Protein AF-A0A8B7PM79-F1 (afdb_monomer_lite)

Sequence (236 aa):
MMAEALAYTTSDVEEENADVGEEYPGPSAATGEVPGAFVNINGLDYELMGDGMMLRLWSYATKSSAGLQKGLCVSGSTMKQMARRIRETPDLGPRIVLMIGTNEFLRCSEKLPSLSFLQEEFGCVLTALREHPRAGYITRCILLTLPPLPRFGYKHPVRRVWKDFNLYILGLQGAAGPGSSTLDVMNTGALFFDVKRRNYRYDLFERHHDDERCDLIHWNRTGMKVVLEYLENRLQ

pLDDT: mean 84.7, std 20.97, range [30.23, 98.75]

InterPro domains:
  IPR033447 OSK domain [PF17182] (44-235)
  IPR036514 SGNH hydrolase superfamily [G3DSA:3.40.50.1110] (39-236)

Secondary structure (DSSP, 8-state):
-------------------------------S-----EEEETTEEEEEEESHHHHHHHHHHHT---SSEETTEETT--HHHHHHHHHH-S---SEEEEE--HHHHHS-SSSPPPHHHHHHHHHHHHHHHHHSTTGGG--EEEEEPPPP-GGG-TTSTHHHHHHHHHHHHHTTTTSB-STTPBEEEE-GGGGGEETTTTEE-GGGB-SB-TTS-B--SSB-HHHHHHHHHHHHHH--

Foldseek 3Di:
DDDDDDDDDDDDDDDPPPPPPPPPPDPDDDVDQQAFLWAQFPNDIEGEAEEPQSVVLSCLRVVHDDDQDGHRYGHLDALQNSLVSLQVHLDDDLHYEYDYDLNLQVVCPPDGDALVNSVVSNVSNQVSCQPHPCLQSRAAYEYEQFADQCVCPLPHPNRVSSVVNSVVQVVQAQPQGHRRHGYHYDHLNCLQADPVVRGGVQVQADQADPVRHGDSRHGDSNVSVSSSVSCNVVVD

Radius of gyration: 21.22 Å; chains: 1; bounding box: 80×50×49 Å

Organism: Hyalella azteca (NCBI:txid294128)

Structure (mmCIF, N/CA/C/O backbone):
data_AF-A0A8B7PM79-F1
#
_entry.id   AF-A0A8B7PM79-F1
#
loop_
_atom_site.group_PDB
_atom_site.id
_atom_site.type_symbol
_atom_site.label_atom_id
_atom_site.label_alt_id
_atom_site.label_comp_id
_atom_site.label_asym_id
_atom_site.label_entity_id
_atom_site.label_seq_id
_atom_site.pdbx_PDB_ins_code
_atom_site.Cartn_x
_atom_site.Cartn_y
_atom_site.Cartn_z
_atom_site.occupancy
_atom_site.B_iso_or_equiv
_atom_site.auth_seq_id
_atom_site.auth_comp_id
_atom_site.auth_asym_id
_atom_site.auth_atom_id
_atom_site.pdbx_PDB_model_num
ATOM 1 N N . MET A 1 1 ? 60.363 12.635 -28.315 1.00 36.69 1 MET A N 1
ATOM 2 C CA . MET A 1 1 ? 60.805 13.469 -27.176 1.00 36.69 1 MET A CA 1
ATOM 3 C C . MET A 1 1 ? 59.706 14.481 -26.933 1.00 36.69 1 MET A C 1
ATOM 5 O O . MET A 1 1 ? 59.250 15.026 -27.922 1.00 36.69 1 MET A O 1
ATOM 9 N N . MET A 1 2 ? 59.221 14.803 -25.747 1.00 33.06 2 MET A N 1
ATOM 10 C CA . MET A 1 2 ? 59.264 14.295 -24.368 1.00 33.06 2 MET A CA 1
ATOM 11 C C . MET A 1 2 ? 58.193 15.153 -23.651 1.00 33.06 2 MET A C 1
ATOM 13 O O . MET A 1 2 ? 57.806 16.204 -24.158 1.00 33.06 2 MET A O 1
ATOM 17 N N . ALA A 1 3 ? 57.665 14.633 -22.553 1.00 35.97 3 ALA A N 1
ATOM 18 C CA . ALA A 1 3 ? 56.491 15.095 -21.824 1.00 35.97 3 ALA A CA 1
ATOM 19 C C . ALA A 1 3 ? 56.704 16.366 -20.962 1.00 35.97 3 ALA A C 1
ATOM 21 O O . ALA A 1 3 ? 57.773 16.963 -20.993 1.00 35.97 3 ALA A O 1
ATOM 22 N N . GLU A 1 4 ? 55.675 16.636 -20.139 1.00 35.41 4 GLU A N 1
ATOM 23 C CA . GLU A 1 4 ? 55.584 17.486 -18.926 1.00 35.41 4 GLU A CA 1
ATOM 24 C C . GLU A 1 4 ? 54.980 18.891 -19.143 1.00 35.41 4 GLU A C 1
ATOM 26 O O . GLU A 1 4 ? 55.382 19.584 -20.066 1.00 35.41 4 GLU A O 1
ATOM 31 N N . ALA A 1 5 ? 53.962 19.424 -18.444 1.00 34.53 5 ALA A N 1
ATOM 32 C CA . ALA A 1 5 ? 53.210 19.211 -17.187 1.00 34.53 5 ALA A CA 1
ATOM 33 C C . ALA A 1 5 ? 53.326 20.453 -16.264 1.00 34.53 5 ALA A C 1
ATOM 35 O O . ALA A 1 5 ? 54.416 20.986 -16.098 1.00 34.53 5 ALA A O 1
ATOM 36 N N . LEU A 1 6 ? 52.196 20.802 -15.610 1.00 34.00 6 LEU A N 1
ATOM 37 C CA . LEU A 1 6 ? 52.001 21.718 -14.453 1.00 34.00 6 LEU A CA 1
ATOM 38 C C . LEU A 1 6 ? 51.991 23.239 -14.783 1.00 34.00 6 LEU A C 1
ATOM 40 O O . LEU A 1 6 ? 52.721 23.678 -15.654 1.00 34.00 6 LEU A O 1
ATOM 44 N N . ALA A 1 7 ? 51.189 24.129 -14.173 1.00 32.28 7 ALA A N 1
ATOM 45 C CA . ALA A 1 7 ? 50.452 24.116 -12.906 1.00 32.28 7 ALA A CA 1
ATOM 46 C C . ALA A 1 7 ? 49.291 25.155 -12.878 1.00 32.28 7 ALA A C 1
ATOM 48 O O . ALA A 1 7 ? 49.354 26.175 -13.554 1.00 32.28 7 ALA A O 1
ATOM 49 N N . TYR A 1 8 ? 48.279 24.870 -12.044 1.00 30.23 8 TYR A N 1
ATOM 50 C CA . TYR A 1 8 ? 47.505 25.747 -11.136 1.00 30.23 8 TYR A CA 1
ATOM 51 C C . TYR A 1 8 ? 47.409 27.273 -11.384 1.00 30.23 8 TYR A C 1
ATOM 53 O O . TYR A 1 8 ? 48.399 27.989 -11.282 1.00 30.23 8 TYR A O 1
ATOM 61 N N . THR A 1 9 ? 46.181 27.808 -11.431 1.00 31.83 9 THR A N 1
ATOM 62 C CA . THR A 1 9 ? 45.598 28.596 -10.316 1.00 31.83 9 THR A CA 1
ATOM 63 C C . THR A 1 9 ? 44.109 28.885 -10.531 1.00 31.83 9 THR A C 1
ATOM 65 O O . THR A 1 9 ? 43.628 29.046 -11.647 1.00 31.83 9 THR A O 1
ATOM 68 N N . THR A 1 10 ? 43.404 28.864 -9.408 1.00 36.56 10 THR A N 1
ATOM 69 C CA . THR A 1 10 ? 41.969 29.013 -9.169 1.00 36.56 10 THR A CA 1
ATOM 70 C C . THR A 1 10 ? 41.501 30.460 -9.321 1.00 36.56 10 THR A C 1
ATOM 72 O O . THR A 1 10 ? 42.193 31.381 -8.896 1.00 36.56 10 THR A O 1
ATOM 75 N N . SER A 1 11 ? 40.290 30.660 -9.841 1.00 34.34 11 SER A N 1
ATOM 76 C CA . SER A 1 11 ? 39.491 31.839 -9.503 1.00 34.34 11 SER A CA 1
ATOM 77 C C . SER A 1 11 ? 38.106 31.370 -9.092 1.00 34.34 11 SER A C 1
ATOM 79 O O . SER A 1 11 ? 37.331 30.878 -9.915 1.00 34.34 11 SER A O 1
ATOM 81 N N . ASP A 1 12 ? 37.877 31.487 -7.794 1.00 35.38 12 ASP A N 1
ATOM 82 C CA . ASP A 1 12 ? 36.632 31.243 -7.098 1.00 35.38 12 ASP A CA 1
ATOM 83 C C . ASP A 1 12 ? 35.523 32.138 -7.658 1.00 35.38 12 ASP A C 1
ATOM 85 O O . ASP A 1 12 ? 35.669 33.359 -7.739 1.00 35.38 12 ASP A O 1
ATOM 89 N N . VAL A 1 13 ? 34.400 31.521 -8.013 1.00 36.91 13 VAL A N 1
ATOM 90 C CA . VAL A 1 13 ? 33.101 32.186 -7.988 1.00 36.91 13 VAL A CA 1
ATOM 91 C C . VAL A 1 13 ? 32.193 31.265 -7.194 1.00 36.91 13 VAL A C 1
ATOM 93 O O . VAL A 1 13 ? 31.823 30.181 -7.642 1.00 36.91 13 VAL A O 1
ATOM 96 N N . GLU A 1 14 ? 31.934 31.690 -5.964 1.00 37.31 14 GLU A N 1
ATOM 97 C CA . GLU A 1 14 ? 30.886 31.179 -5.099 1.00 37.31 14 GLU A CA 1
ATOM 98 C C . GLU A 1 14 ? 29.545 31.326 -5.830 1.00 37.31 14 GLU A C 1
ATOM 100 O O . GLU A 1 14 ? 29.052 32.435 -6.021 1.00 37.31 14 GLU A O 1
ATOM 105 N N . GLU A 1 15 ? 28.954 30.211 -6.257 1.00 35.31 15 GLU A N 1
ATOM 106 C CA . GLU A 1 15 ? 27.520 30.155 -6.531 1.00 35.31 15 GLU A CA 1
ATOM 107 C C . GLU A 1 15 ? 26.847 29.483 -5.335 1.00 35.31 15 GLU A C 1
ATOM 109 O O . GLU A 1 15 ? 26.835 28.256 -5.188 1.00 35.31 15 GLU A O 1
ATOM 114 N N . GLU A 1 16 ? 26.312 30.333 -4.455 1.00 34.47 16 GLU A N 1
ATOM 115 C CA . GLU A 1 16 ? 25.254 29.996 -3.510 1.00 34.47 16 GLU A CA 1
ATOM 116 C C . GLU A 1 16 ? 24.095 29.347 -4.278 1.00 34.47 16 GLU A C 1
ATOM 118 O O . GLU A 1 16 ? 23.209 30.018 -4.807 1.00 34.47 16 GLU A O 1
ATOM 123 N N . ASN A 1 17 ? 24.076 28.018 -4.331 1.00 32.72 17 ASN A N 1
ATOM 124 C CA . ASN A 1 17 ? 22.859 27.305 -4.675 1.00 32.72 17 ASN A CA 1
ATOM 125 C C . ASN A 1 17 ? 21.969 27.298 -3.438 1.00 32.72 17 ASN A C 1
ATOM 127 O O . ASN A 1 17 ? 22.116 26.470 -2.538 1.00 32.72 17 ASN A O 1
ATOM 131 N N . ALA A 1 18 ? 21.076 28.285 -3.409 1.00 32.94 18 ALA A N 1
ATOM 132 C CA . ALA A 1 18 ? 19.940 28.334 -2.516 1.00 32.94 18 ALA A CA 1
ATOM 133 C C . ALA A 1 18 ? 19.197 26.992 -2.566 1.00 32.94 18 ALA A C 1
ATOM 135 O O . ALA A 1 18 ? 18.670 26.577 -3.599 1.00 32.94 18 ALA A O 1
ATOM 136 N N . ASP A 1 19 ? 19.189 26.330 -1.416 1.00 36.91 19 ASP A N 1
ATOM 137 C CA . ASP A 1 19 ? 18.361 25.187 -1.072 1.00 36.91 19 ASP A CA 1
ATOM 138 C C . ASP A 1 19 ? 16.886 25.598 -1.181 1.00 36.91 19 ASP A C 1
ATOM 140 O O . ASP A 1 19 ? 16.285 26.118 -0.240 1.00 36.91 19 ASP A O 1
ATOM 144 N N . VAL A 1 20 ? 16.301 25.429 -2.368 1.00 34.72 20 VAL A N 1
ATOM 145 C CA . VAL A 1 20 ? 14.851 25.516 -2.550 1.00 34.72 20 VAL A CA 1
ATOM 146 C C . VAL A 1 20 ? 14.282 24.137 -2.250 1.00 34.72 20 VAL A C 1
ATOM 148 O O . VAL A 1 20 ? 13.920 23.363 -3.137 1.00 34.72 20 VAL A O 1
ATOM 151 N N . GLY A 1 21 ? 14.217 23.823 -0.958 1.00 33.91 21 GLY A N 1
ATOM 152 C CA . GLY A 1 21 ? 13.296 22.822 -0.457 1.00 33.91 21 GLY A CA 1
ATOM 153 C C . GLY A 1 21 ? 11.882 23.261 -0.819 1.00 33.91 21 GLY A C 1
ATOM 154 O O . GLY A 1 21 ? 11.327 24.161 -0.194 1.00 33.91 21 GLY A O 1
ATOM 155 N N . GLU A 1 22 ? 11.294 22.643 -1.843 1.00 33.28 22 GLU A N 1
ATOM 156 C CA . GLU A 1 22 ? 9.859 22.750 -2.089 1.00 33.28 22 GLU A CA 1
ATOM 157 C C . GLU A 1 22 ? 9.118 22.098 -0.910 1.00 33.28 22 GLU A C 1
ATOM 159 O O . GLU A 1 22 ? 8.800 20.902 -0.901 1.00 33.28 22 GLU A O 1
ATOM 164 N N . GLU A 1 23 ? 8.856 22.897 0.127 1.00 34.38 23 GLU A N 1
ATOM 165 C CA . GLU A 1 23 ? 7.798 22.641 1.093 1.00 34.38 23 GLU A CA 1
ATOM 166 C C . GLU A 1 23 ? 6.482 22.580 0.323 1.00 34.38 23 GLU A C 1
ATOM 168 O O . GLU A 1 23 ? 5.866 23.592 -0.005 1.00 34.38 23 GLU A O 1
ATOM 173 N N . TYR A 1 24 ? 6.034 21.363 0.028 1.00 32.16 24 TYR A N 1
ATOM 174 C CA . TYR A 1 24 ? 4.650 21.141 -0.355 1.00 32.16 24 TYR A CA 1
ATOM 175 C C . TYR A 1 24 ? 3.766 21.660 0.784 1.00 32.16 24 TYR A C 1
ATOM 177 O O . TYR A 1 24 ? 3.836 21.096 1.885 1.00 32.16 24 TYR A O 1
ATOM 185 N N . PRO A 1 25 ? 2.921 22.682 0.558 1.00 35.53 25 PRO A N 1
ATOM 186 C CA . PRO A 1 25 ? 1.989 23.121 1.575 1.00 35.53 25 PRO A CA 1
ATOM 187 C C . PRO A 1 25 ? 1.037 21.956 1.840 1.00 35.53 25 PRO A C 1
ATOM 189 O O . PRO A 1 25 ? 0.258 21.540 0.979 1.00 35.53 25 PRO A O 1
ATOM 192 N N . GLY A 1 26 ? 1.152 21.373 3.034 1.00 39.38 26 GLY A N 1
ATOM 193 C CA . GLY A 1 26 ? 0.171 20.418 3.522 1.00 39.38 26 GLY A CA 1
ATOM 194 C C . GLY A 1 26 ? -1.212 21.078 3.511 1.00 39.38 26 GLY A C 1
ATOM 195 O O . GLY A 1 26 ? -1.305 22.285 3.748 1.00 39.38 26 GLY A O 1
ATOM 196 N N . PRO A 1 27 ? -2.291 20.332 3.219 1.00 38.97 27 PRO A N 1
ATOM 197 C CA . PRO A 1 27 ? -3.627 20.893 3.303 1.00 38.97 27 PRO A CA 1
ATOM 198 C C . PRO A 1 27 ? -3.848 21.479 4.702 1.00 38.97 27 PRO A C 1
ATOM 200 O O . PRO A 1 27 ? -3.610 20.823 5.717 1.00 38.97 27 PRO A O 1
ATOM 203 N N . SER A 1 28 ? -4.248 22.750 4.695 1.00 37.03 28 SER A N 1
ATOM 204 C CA . SER A 1 28 ? -4.581 23.585 5.845 1.00 37.03 28 SER A CA 1
ATOM 205 C C . SER A 1 28 ? -5.467 22.848 6.851 1.00 37.03 28 SER A C 1
ATOM 207 O O . SER A 1 28 ? -6.382 22.115 6.469 1.00 37.03 28 SER A O 1
ATOM 209 N N . ALA A 1 29 ? -5.188 23.075 8.136 1.00 38.44 29 ALA A N 1
ATOM 210 C CA . ALA A 1 29 ? -5.932 22.559 9.274 1.00 38.44 29 ALA A CA 1
ATOM 211 C C . ALA A 1 29 ? -7.387 23.058 9.256 1.00 38.44 29 ALA A C 1
ATOM 213 O O . ALA A 1 29 ? -7.733 24.068 9.865 1.00 38.44 29 ALA A O 1
ATOM 214 N N . ALA A 1 30 ? -8.257 22.322 8.569 1.00 36.34 30 ALA A N 1
ATOM 215 C CA . ALA A 1 30 ? -9.679 22.327 8.854 1.00 36.34 30 ALA A CA 1
ATOM 216 C C . ALA A 1 30 ? -9.920 21.313 9.978 1.00 36.34 30 ALA A C 1
ATOM 218 O O . ALA A 1 30 ? -9.692 20.118 9.812 1.00 36.34 30 ALA A O 1
ATOM 219 N N . THR A 1 31 ? -10.380 21.797 11.127 1.00 39.47 31 THR A N 1
ATOM 220 C CA . THR A 1 31 ? -10.769 21.039 12.327 1.00 39.47 31 THR A CA 1
ATOM 221 C C . THR A 1 31 ? -12.056 20.217 12.140 1.00 39.47 31 THR A C 1
ATOM 223 O O . THR A 1 31 ? -12.864 20.089 13.055 1.00 39.47 31 THR A O 1
ATOM 226 N N . GLY A 1 32 ? -12.259 19.642 10.955 1.00 40.47 32 GLY A N 1
ATOM 227 C CA . GLY A 1 32 ? -13.236 18.585 10.724 1.00 40.47 32 GLY A CA 1
ATOM 228 C C . GLY A 1 32 ? -12.495 17.259 10.660 1.00 40.47 32 GLY A C 1
ATOM 229 O O . GLY A 1 32 ? -11.527 17.146 9.911 1.00 40.47 32 GLY A O 1
ATOM 230 N N . GLU A 1 33 ? -12.917 16.267 11.442 1.00 47.12 33 GLU A N 1
ATOM 231 C CA . GLU A 1 33 ? -12.426 14.894 11.313 1.00 47.12 33 GLU A CA 1
ATOM 232 C C . GLU A 1 33 ? -12.462 14.492 9.833 1.00 47.12 33 GLU A C 1
ATOM 234 O O . GLU A 1 33 ? -13.534 14.400 9.232 1.00 47.12 33 GLU A O 1
ATOM 239 N N . VAL A 1 34 ? -11.295 14.308 9.208 1.00 58.12 34 VAL A N 1
ATOM 240 C CA . VAL A 1 34 ? -11.241 13.786 7.842 1.00 58.12 34 VAL A CA 1
ATOM 241 C C . VAL A 1 34 ? -11.710 12.338 7.945 1.00 58.12 34 VAL A C 1
ATOM 243 O O . VAL A 1 34 ? -10.987 11.531 8.531 1.00 58.12 34 VAL A O 1
ATOM 246 N N . PRO A 1 35 ? -12.890 11.971 7.409 1.00 76.31 35 PRO A N 1
ATOM 247 C CA . PRO A 1 35 ? -13.423 10.642 7.654 1.00 76.31 35 PRO A CA 1
ATOM 248 C C . PRO A 1 35 ? -12.477 9.611 7.039 1.00 76.31 35 PRO A C 1
ATOM 250 O O . PRO A 1 35 ? -12.051 9.796 5.888 1.00 76.31 35 PRO A O 1
ATOM 253 N N . GLY A 1 36 ? -12.172 8.555 7.795 1.00 87.06 36 GLY A N 1
ATOM 254 C CA . GLY A 1 36 ? -11.244 7.496 7.398 1.00 87.06 36 GLY A CA 1
ATOM 255 C C . GLY A 1 36 ? -11.585 6.858 6.047 1.00 87.06 36 GLY A C 1
ATOM 256 O O . GLY A 1 36 ? -12.709 6.953 5.536 1.00 87.06 36 GLY A O 1
ATOM 257 N N . ALA A 1 37 ? -10.592 6.217 5.432 1.00 95.06 37 ALA A N 1
ATOM 258 C CA . ALA A 1 37 ? -10.742 5.540 4.145 1.00 95.06 37 ALA A CA 1
ATOM 259 C C . ALA A 1 37 ? -11.187 4.088 4.348 1.00 95.06 37 ALA A C 1
ATOM 261 O O . ALA A 1 37 ? -10.403 3.161 4.174 1.00 95.06 37 ALA A O 1
ATOM 262 N N . PHE A 1 38 ? -12.445 3.883 4.732 1.00 96.44 38 PHE A N 1
ATOM 263 C CA . PHE A 1 38 ? -12.970 2.540 4.980 1.00 96.44 38 PHE A CA 1
ATOM 264 C C . PHE A 1 38 ? -13.466 1.854 3.705 1.00 96.44 38 PHE A C 1
ATOM 266 O O . PHE A 1 38 ? -14.104 2.486 2.855 1.00 96.44 38 PHE A O 1
ATOM 273 N N . VAL A 1 39 ? -13.198 0.552 3.601 1.00 96.00 39 VAL A N 1
ATOM 274 C CA . VAL A 1 39 ? -13.806 -0.366 2.628 1.00 96.00 39 VAL A CA 1
ATOM 275 C C . VAL A 1 39 ? -14.395 -1.569 3.357 1.00 96.00 39 VAL A C 1
ATOM 277 O O . VAL A 1 39 ? -13.785 -2.092 4.289 1.00 96.00 39 VAL A O 1
ATOM 280 N N . ASN A 1 40 ? -15.574 -2.015 2.927 1.00 95.44 40 ASN A N 1
ATOM 281 C CA . ASN A 1 40 ? -16.185 -3.231 3.448 1.00 95.44 40 ASN A CA 1
ATOM 282 C C . ASN A 1 40 ? -15.682 -4.437 2.645 1.00 95.44 40 ASN A C 1
ATOM 284 O O . ASN A 1 40 ? -15.869 -4.486 1.430 1.00 95.44 40 ASN A O 1
ATOM 288 N N . ILE A 1 41 ? -15.039 -5.389 3.317 1.00 94.31 41 ILE A N 1
ATOM 289 C CA . ILE A 1 41 ? -14.548 -6.639 2.731 1.00 94.31 41 ILE A CA 1
ATOM 290 C C . ILE A 1 41 ? -15.186 -7.775 3.528 1.00 94.31 41 ILE A C 1
ATOM 292 O O . ILE A 1 41 ? -14.968 -7.884 4.734 1.00 94.31 41 ILE A O 1
ATOM 296 N N . ASN A 1 42 ? -16.004 -8.596 2.865 1.00 92.50 42 ASN A N 1
ATOM 297 C CA . ASN A 1 42 ? -16.735 -9.714 3.478 1.00 92.50 42 ASN A CA 1
ATOM 298 C C . ASN A 1 42 ? -17.555 -9.327 4.728 1.00 92.50 42 ASN A C 1
ATOM 300 O O . ASN A 1 42 ? -17.606 -10.072 5.704 1.00 92.50 42 ASN A O 1
ATOM 304 N N . GLY A 1 43 ? -18.197 -8.155 4.720 1.00 92.00 43 GLY A N 1
ATOM 305 C CA . GLY A 1 43 ? -19.027 -7.693 5.837 1.00 92.00 43 GLY A CA 1
ATOM 306 C C . GLY A 1 43 ? -18.251 -7.042 6.985 1.00 92.00 43 GLY A C 1
ATOM 307 O O . GLY A 1 43 ? -18.867 -6.640 7.970 1.00 92.00 43 GLY A O 1
ATOM 308 N N . LEU A 1 44 ? -16.930 -6.891 6.866 1.00 95.12 44 LEU A N 1
ATOM 309 C CA . LEU A 1 44 ? -16.090 -6.205 7.844 1.00 95.12 44 LEU A CA 1
ATOM 310 C C . LEU A 1 44 ? -15.496 -4.933 7.247 1.00 95.12 44 LEU A C 1
ATOM 312 O O . LEU A 1 44 ? -14.960 -4.948 6.141 1.00 95.12 44 LEU A O 1
ATOM 316 N N . ASP A 1 45 ? -15.531 -3.844 8.009 1.00 96.19 45 ASP A N 1
ATOM 317 C CA . ASP A 1 45 ? -14.889 -2.598 7.603 1.00 96.19 45 ASP A CA 1
ATOM 318 C C . ASP A 1 45 ? -13.390 -2.637 7.914 1.00 96.19 45 ASP A C 1
ATOM 320 O O . ASP A 1 45 ? -12.971 -2.952 9.037 1.00 96.19 45 ASP A O 1
ATOM 324 N N . TYR A 1 46 ? -12.597 -2.304 6.898 1.00 97.50 46 TYR A N 1
ATOM 325 C CA . TYR A 1 46 ? -11.150 -2.149 6.954 1.00 97.50 46 TYR A CA 1
ATOM 326 C C . TYR A 1 46 ? -10.780 -0.714 6.609 1.00 97.50 46 TYR A C 1
ATOM 328 O O . TYR A 1 46 ? -11.190 -0.197 5.568 1.00 97.50 46 TYR A O 1
ATOM 336 N N . GLU A 1 47 ? -9.977 -0.081 7.457 1.00 97.50 47 GLU A N 1
ATOM 337 C CA . GLU A 1 47 ? -9.364 1.198 7.131 1.00 97.50 47 GLU A CA 1
ATOM 338 C C . GLU A 1 47 ? -8.167 0.982 6.205 1.00 97.50 47 GLU A C 1
ATOM 340 O O . GLU A 1 47 ? -7.227 0.248 6.524 1.00 97.50 47 GLU A O 1
ATOM 345 N N . LEU A 1 48 ? -8.202 1.636 5.049 1.00 98.12 48 LEU A N 1
ATOM 346 C CA . LEU A 1 48 ? -7.101 1.658 4.104 1.00 98.12 48 LEU A CA 1
ATOM 347 C C . LEU A 1 48 ? -6.114 2.767 4.470 1.00 98.12 48 LEU A C 1
ATOM 349 O O . LEU A 1 48 ? -6.492 3.920 4.689 1.00 98.12 48 LEU A O 1
ATOM 353 N N . MET A 1 49 ? -4.830 2.423 4.466 1.00 98.25 49 MET A N 1
ATOM 354 C CA . MET A 1 49 ? -3.725 3.351 4.697 1.00 98.25 49 MET A CA 1
ATOM 355 C C . MET A 1 49 ? -2.694 3.192 3.590 1.00 98.25 49 MET A C 1
ATOM 357 O O . MET A 1 49 ? -2.328 2.070 3.227 1.00 98.25 49 MET A O 1
ATOM 361 N N . GLY A 1 50 ? -2.200 4.301 3.047 1.00 98.06 50 GLY A N 1
ATOM 362 C CA . GLY A 1 50 ? -1.201 4.218 1.993 1.00 98.06 50 GLY A CA 1
ATOM 363 C C . GLY A 1 50 ? -1.058 5.449 1.122 1.00 98.06 50 GLY A C 1
ATOM 364 O O . GLY A 1 50 ? -1.549 6.534 1.430 1.00 98.06 50 GLY A O 1
ATOM 365 N N . ASP A 1 51 ? -0.359 5.255 0.011 1.00 96.94 51 ASP A N 1
ATOM 366 C CA . ASP A 1 51 ? -0.180 6.281 -1.007 1.00 96.94 51 ASP A CA 1
ATOM 367 C C . ASP A 1 51 ? -1.337 6.315 -2.030 1.00 96.94 51 ASP A C 1
ATOM 369 O O . ASP A 1 51 ? -2.443 5.812 -1.796 1.00 96.94 51 ASP A O 1
ATOM 373 N N . GLY A 1 52 ? -1.088 6.933 -3.190 1.00 95.31 52 GLY A N 1
ATOM 374 C CA . GLY A 1 52 ? -2.061 7.092 -4.268 1.00 95.31 52 GLY A CA 1
ATOM 375 C C . GLY A 1 52 ? -2.654 5.776 -4.780 1.00 95.31 52 GLY A C 1
ATOM 376 O O . GLY A 1 52 ? -3.783 5.781 -5.271 1.00 95.31 52 GLY A O 1
ATOM 377 N N . MET A 1 53 ? -1.966 4.638 -4.636 1.00 95.38 53 MET A N 1
ATOM 378 C CA . MET A 1 53 ? -2.535 3.346 -5.036 1.00 95.38 53 MET A CA 1
ATOM 379 C C . MET A 1 53 ? -3.657 2.893 -4.099 1.00 95.38 53 MET A C 1
ATOM 381 O O . MET A 1 53 ? -4.701 2.444 -4.573 1.00 95.38 53 MET A O 1
ATOM 385 N N . MET A 1 54 ? -3.489 3.069 -2.785 1.00 97.81 54 MET A N 1
ATOM 386 C CA . MET A 1 54 ? -4.536 2.740 -1.809 1.00 97.81 54 MET A CA 1
ATOM 387 C C . MET A 1 54 ? -5.715 3.708 -1.904 1.00 97.81 54 MET A C 1
ATOM 389 O O . MET A 1 54 ? -6.867 3.285 -1.821 1.00 97.81 54 MET A O 1
ATOM 393 N N . LEU A 1 55 ? -5.447 4.986 -2.191 1.00 96.62 55 LEU A N 1
ATOM 394 C CA . LEU A 1 55 ? -6.492 5.979 -2.454 1.00 96.62 55 LEU A CA 1
ATOM 395 C C . LEU A 1 55 ? -7.345 5.625 -3.683 1.00 96.62 55 LEU A C 1
ATOM 397 O O . LEU A 1 55 ? -8.574 5.754 -3.666 1.00 96.62 55 LEU A O 1
ATOM 401 N N . ARG A 1 56 ? -6.701 5.147 -4.753 1.00 95.12 56 ARG A N 1
ATOM 402 C CA . ARG A 1 56 ? -7.387 4.659 -5.955 1.00 95.12 56 ARG A CA 1
ATOM 403 C C . ARG A 1 56 ? -8.200 3.401 -5.668 1.00 95.12 56 ARG A C 1
ATOM 405 O O . ARG A 1 56 ? -9.354 3.336 -6.083 1.00 95.12 56 ARG A O 1
ATOM 412 N N . LEU A 1 57 ? -7.647 2.450 -4.911 1.00 97.00 57 LEU A N 1
ATOM 413 C CA . LEU A 1 57 ? -8.374 1.248 -4.493 1.00 97.00 57 LEU A CA 1
ATOM 414 C C . LEU A 1 57 ? -9.629 1.603 -3.685 1.00 97.00 57 LEU A C 1
ATOM 416 O O . LEU A 1 57 ? -10.701 1.074 -3.978 1.00 97.00 57 LEU A O 1
ATOM 420 N N . TRP A 1 58 ? -9.517 2.534 -2.732 1.00 97.38 58 TRP A N 1
ATOM 421 C CA . TRP A 1 58 ? -10.660 3.054 -1.977 1.00 97.38 58 TRP A CA 1
ATOM 422 C C . TRP A 1 58 ? -11.728 3.642 -2.907 1.00 97.38 58 TRP A C 1
ATOM 424 O O . TRP A 1 58 ? -12.899 3.268 -2.828 1.00 97.38 58 TRP A O 1
ATOM 434 N N . SER A 1 59 ? -11.315 4.524 -3.822 1.00 95.56 59 SER A N 1
ATOM 435 C CA . SER A 1 59 ? -12.213 5.196 -4.772 1.00 95.56 59 SER A CA 1
ATOM 436 C C . SER A 1 59 ? -12.940 4.183 -5.666 1.00 95.56 59 SER A C 1
ATOM 438 O O . SER A 1 59 ? -14.148 4.275 -5.887 1.00 95.56 59 SER A O 1
ATOM 440 N N . TYR A 1 60 ? -12.215 3.160 -6.126 1.00 95.69 60 TYR A N 1
ATOM 441 C CA . TYR A 1 60 ? -12.757 2.064 -6.923 1.00 95.69 60 TYR A CA 1
ATOM 442 C C . TYR A 1 60 ? -13.769 1.214 -6.142 1.00 95.69 60 TYR A C 1
ATOM 444 O O . TYR A 1 60 ? -14.872 0.977 -6.638 1.00 95.69 60 TYR A O 1
ATOM 452 N N . ALA A 1 61 ? -13.423 0.784 -4.925 1.00 95.69 61 ALA A N 1
ATOM 453 C CA . ALA A 1 61 ? -14.266 -0.085 -4.103 1.00 95.69 61 ALA A CA 1
ATOM 454 C C . ALA A 1 61 ? -15.557 0.615 -3.645 1.00 95.69 61 ALA A C 1
ATOM 456 O O . ALA A 1 61 ? -16.638 0.031 -3.680 1.00 95.69 61 ALA A O 1
ATOM 457 N N . THR A 1 62 ? -15.459 1.890 -3.268 1.00 94.50 62 THR A N 1
ATOM 458 C CA . THR A 1 62 ? -16.593 2.682 -2.758 1.00 94.50 62 THR A CA 1
ATOM 459 C C . THR A 1 62 ? -17.376 3.409 -3.850 1.00 94.50 62 THR A C 1
ATOM 461 O O . THR A 1 62 ? -18.366 4.075 -3.547 1.00 94.50 62 THR A O 1
ATOM 464 N N . LYS A 1 63 ? -16.937 3.318 -5.116 1.00 92.31 63 LYS A N 1
ATOM 465 C CA . LYS A 1 63 ? -17.478 4.090 -6.251 1.00 92.31 63 LYS A CA 1
ATOM 466 C C . LYS A 1 63 ? -17.550 5.595 -5.952 1.00 92.31 63 LYS A C 1
ATOM 468 O O . LYS A 1 63 ? -18.463 6.280 -6.410 1.00 92.31 63 LYS A O 1
ATOM 473 N N . SER A 1 64 ? -16.601 6.089 -5.163 1.00 90.25 64 SER A N 1
ATOM 474 C CA . SER A 1 64 ? -16.527 7.477 -4.712 1.00 90.25 64 SER A CA 1
ATOM 475 C C . SER A 1 64 ? -15.296 8.156 -5.297 1.00 90.25 64 SER A C 1
ATOM 477 O O . SER A 1 64 ? -14.279 7.514 -5.542 1.00 90.25 64 SER A O 1
ATOM 479 N N . SER A 1 65 ? -15.368 9.468 -5.505 1.00 83.31 65 SER A N 1
ATOM 480 C CA . SER A 1 65 ? -14.203 10.273 -5.871 1.00 83.31 65 SER A CA 1
ATOM 481 C C . SER A 1 65 ? -13.551 10.834 -4.612 1.00 83.31 65 SER A C 1
ATOM 483 O O . SER A 1 65 ? -14.185 11.589 -3.872 1.00 83.31 65 SER A O 1
ATOM 485 N N . ALA A 1 66 ? -12.282 10.515 -4.386 1.00 73.81 66 ALA A N 1
ATOM 486 C CA . ALA A 1 66 ? -11.430 11.324 -3.526 1.00 73.81 66 ALA A CA 1
ATOM 487 C C . ALA A 1 66 ? -10.600 12.275 -4.392 1.00 73.81 66 ALA A C 1
ATOM 489 O O . ALA A 1 66 ? -10.256 11.941 -5.524 1.00 73.81 66 ALA A O 1
ATOM 490 N N . GLY A 1 67 ? -10.277 13.454 -3.854 1.00 83.25 67 GLY A N 1
ATOM 491 C CA . GLY A 1 67 ? -9.233 14.305 -4.421 1.00 83.25 67 GLY A CA 1
ATOM 492 C C . GLY A 1 67 ? -7.857 13.668 -4.205 1.00 83.25 67 GLY A C 1
ATOM 493 O O . GLY A 1 67 ? -7.629 12.502 -4.505 1.00 83.25 67 GLY A O 1
ATOM 494 N N . LEU A 1 68 ? -6.924 14.411 -3.616 1.00 87.44 68 LEU A N 1
ATOM 495 C CA . LEU A 1 68 ? -5.578 13.894 -3.332 1.00 87.44 68 LEU A CA 1
ATOM 496 C C . LEU A 1 68 ? -5.476 13.119 -2.008 1.00 87.44 68 LEU A C 1
ATOM 498 O O . LEU A 1 68 ? -4.417 12.574 -1.699 1.00 87.44 68 LEU A O 1
ATOM 502 N N . GLN A 1 69 ? -6.555 13.065 -1.226 1.00 92.75 69 GLN A N 1
ATOM 503 C CA . GLN A 1 69 ? -6.564 12.463 0.102 1.00 92.75 69 GLN A CA 1
ATOM 504 C C . GLN A 1 69 ? -7.957 11.967 0.500 1.00 92.75 69 GLN A C 1
ATOM 506 O O . GLN A 1 69 ? -8.969 12.615 0.225 1.00 92.75 69 GLN A O 1
ATOM 511 N N . LYS A 1 70 ? -7.979 10.849 1.227 1.00 94.50 70 LYS A N 1
ATOM 512 C CA . LYS A 1 70 ? -9.103 10.380 2.039 1.00 94.50 70 LYS A CA 1
ATOM 513 C C . LYS A 1 70 ? -8.538 9.664 3.263 1.00 94.50 70 LYS A C 1
ATOM 515 O O . LYS A 1 70 ? -7.805 8.696 3.100 1.00 94.50 70 LYS A O 1
ATOM 520 N N . GLY A 1 71 ? -8.848 10.133 4.472 1.00 93.75 71 GLY A N 1
ATOM 521 C CA . GLY A 1 71 ? -8.246 9.598 5.700 1.00 93.75 71 GLY A CA 1
ATOM 522 C C . GLY A 1 71 ? -6.715 9.527 5.599 1.00 93.75 71 GLY A C 1
ATOM 523 O O . GLY A 1 71 ? -6.072 10.502 5.201 1.00 93.75 71 GLY A O 1
ATOM 524 N N . LEU A 1 72 ? -6.161 8.346 5.889 1.00 96.50 72 LEU A N 1
ATOM 525 C CA . LEU A 1 72 ? -4.737 8.012 5.762 1.00 96.50 72 LEU A CA 1
ATOM 526 C C . LEU A 1 72 ? -4.342 7.442 4.385 1.00 96.50 72 LEU A C 1
ATOM 528 O O . LEU A 1 72 ? -3.228 6.957 4.215 1.00 96.50 72 LEU A O 1
ATOM 532 N N . CYS A 1 73 ? -5.213 7.508 3.378 1.00 97.31 73 CYS A N 1
ATOM 533 C CA . CYS A 1 73 ? -4.838 7.302 1.980 1.00 97.31 73 CYS A CA 1
ATOM 534 C C . CYS A 1 73 ? -4.502 8.655 1.343 1.00 97.31 73 CYS A C 1
ATOM 536 O O . CYS A 1 73 ? -5.398 9.477 1.126 1.00 97.31 73 CYS A O 1
ATOM 538 N N . VAL A 1 74 ? -3.225 8.903 1.038 1.0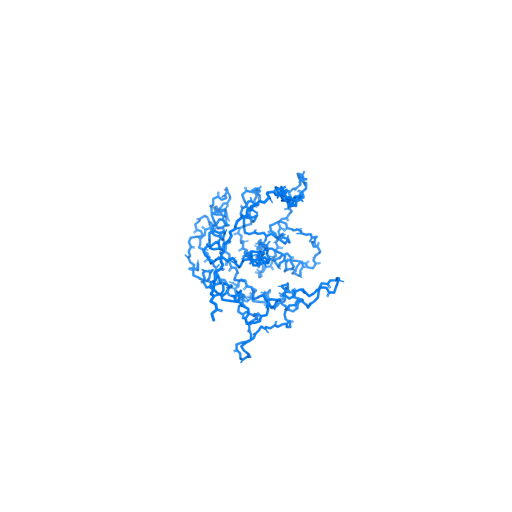0 95.94 74 VAL A N 1
ATOM 539 C CA . VAL A 1 74 ? -2.764 10.213 0.547 1.00 95.94 74 VAL A CA 1
ATOM 540 C C . VAL A 1 74 ? -1.859 10.071 -0.670 1.00 95.94 74 VAL A C 1
ATOM 542 O O . VAL A 1 74 ? -0.789 9.463 -0.606 1.00 95.94 74 VAL A O 1
ATOM 545 N N . SER A 1 75 ? -2.260 10.684 -1.784 1.00 94.25 75 SER A N 1
ATOM 546 C CA . SER A 1 75 ? -1.475 10.684 -3.018 1.00 94.25 75 SER A CA 1
ATOM 547 C C . SER A 1 75 ? -0.080 11.279 -2.795 1.00 94.25 75 SER A C 1
ATOM 549 O O . SER A 1 75 ? 0.080 12.282 -2.101 1.00 94.25 75 SER A O 1
ATOM 551 N N . GLY A 1 76 ? 0.946 10.634 -3.353 1.00 94.69 76 GLY A N 1
ATOM 552 C CA . GLY A 1 76 ? 2.341 11.068 -3.226 1.00 94.69 76 GLY A CA 1
ATOM 553 C C . GLY A 1 76 ? 2.972 10.916 -1.832 1.00 94.69 76 GLY A C 1
ATOM 554 O O . GLY A 1 76 ? 4.119 11.336 -1.659 1.00 94.69 76 GLY A O 1
ATOM 555 N N . SER A 1 77 ? 2.270 10.336 -0.847 1.00 96.44 77 SER A N 1
ATOM 556 C CA . SER A 1 77 ? 2.787 10.193 0.521 1.00 96.44 77 SER A CA 1
ATOM 557 C C . SER A 1 77 ? 4.003 9.274 0.600 1.00 96.44 77 SER A C 1
ATOM 559 O O . SER A 1 77 ? 3.993 8.169 0.056 1.00 96.44 77 SER A O 1
ATOM 561 N N . THR A 1 78 ? 5.017 9.712 1.341 1.00 97.69 78 THR A N 1
ATOM 562 C CA . THR A 1 78 ? 6.152 8.885 1.773 1.00 97.69 78 THR A CA 1
ATOM 563 C C . THR A 1 78 ? 5.825 8.108 3.052 1.00 97.69 78 THR A C 1
ATOM 565 O O . THR A 1 78 ? 4.849 8.419 3.747 1.00 97.69 78 THR A O 1
ATOM 568 N N . MET A 1 79 ? 6.650 7.120 3.397 1.00 98.44 79 MET A N 1
ATOM 569 C CA . MET A 1 79 ? 6.616 6.385 4.664 1.00 98.44 79 MET A CA 1
ATOM 570 C C . MET A 1 79 ? 6.830 7.318 5.860 1.00 98.44 79 MET A C 1
ATOM 572 O O . MET A 1 79 ? 6.023 7.305 6.789 1.00 98.44 79 MET A O 1
ATOM 576 N N . LYS A 1 80 ? 7.815 8.225 5.794 1.00 97.38 80 LYS A N 1
ATOM 577 C CA . LYS A 1 80 ? 8.013 9.281 6.802 1.00 97.38 80 LYS A CA 1
ATOM 578 C C . LYS A 1 80 ? 6.747 10.102 7.047 1.00 97.38 80 LYS A C 1
ATOM 580 O O . LYS A 1 80 ? 6.341 10.321 8.189 1.00 97.38 80 LYS A O 1
ATOM 585 N N . GLN A 1 81 ? 6.113 10.561 5.965 1.00 97.69 81 GLN A N 1
ATOM 586 C CA . GLN A 1 81 ? 4.880 11.346 6.033 1.00 97.69 81 GLN A CA 1
ATOM 587 C C . GLN A 1 81 ? 3.715 10.522 6.588 1.00 97.69 81 GLN A C 1
ATOM 589 O O . GLN A 1 81 ? 2.938 11.037 7.389 1.00 97.69 81 GLN A O 1
ATOM 594 N N . MET A 1 82 ? 3.614 9.245 6.213 1.00 98.19 82 MET A N 1
ATOM 595 C CA . MET A 1 82 ? 2.615 8.325 6.755 1.00 98.19 82 MET A CA 1
ATOM 596 C C . MET A 1 82 ? 2.784 8.144 8.265 1.00 98.19 82 MET A C 1
ATOM 598 O O . MET A 1 82 ? 1.828 8.318 9.013 1.00 98.19 82 MET A O 1
ATOM 602 N N . ALA A 1 83 ? 4.004 7.867 8.729 1.00 98.31 83 ALA A N 1
ATOM 603 C CA . ALA A 1 83 ? 4.303 7.698 10.148 1.00 98.31 83 ALA A CA 1
ATOM 604 C C . ALA A 1 83 ? 3.945 8.953 10.958 1.00 98.31 83 ALA A C 1
ATOM 606 O O . ALA A 1 83 ? 3.410 8.854 12.059 1.00 98.31 83 ALA A O 1
ATOM 607 N N . ARG A 1 84 ? 4.220 10.145 10.416 1.00 98.00 84 ARG A N 1
ATOM 608 C CA . ARG A 1 84 ? 3.789 11.412 11.018 1.00 98.00 84 ARG A CA 1
ATOM 609 C C . ARG A 1 84 ? 2.260 11.494 11.111 1.00 98.00 84 ARG A C 1
ATOM 611 O O . ARG A 1 84 ? 1.744 11.712 12.199 1.00 98.00 84 ARG A O 1
ATOM 618 N N . ARG A 1 85 ? 1.548 11.253 10.008 1.00 96.75 85 ARG A N 1
ATOM 619 C CA . ARG A 1 85 ? 0.077 11.323 9.961 1.00 96.75 85 ARG A CA 1
ATOM 620 C C . ARG A 1 85 ? -0.602 10.326 10.891 1.00 96.75 85 ARG A C 1
ATOM 622 O O . ARG A 1 85 ? -1.589 10.681 11.517 1.00 96.75 85 ARG A O 1
ATOM 629 N N . ILE A 1 86 ? -0.063 9.113 11.009 1.00 97.12 86 ILE A N 1
ATOM 630 C CA . ILE A 1 86 ? -0.561 8.112 11.958 1.00 97.12 86 ILE A CA 1
ATOM 631 C C . ILE A 1 86 ? -0.476 8.652 13.385 1.00 97.12 86 ILE A C 1
ATOM 633 O O . ILE A 1 86 ? -1.427 8.496 14.128 1.00 97.12 86 ILE A O 1
ATOM 637 N N . ARG A 1 87 ? 0.616 9.323 13.771 1.00 96.31 87 ARG A N 1
ATOM 638 C CA . ARG A 1 87 ? 0.736 9.913 15.118 1.00 96.31 87 ARG A CA 1
ATOM 639 C C . ARG A 1 87 ? -0.196 11.103 15.346 1.00 96.31 87 ARG A C 1
ATOM 641 O O . ARG A 1 87 ? -0.572 11.362 16.481 1.00 96.31 87 ARG A O 1
ATOM 648 N N . GLU A 1 88 ? -0.494 11.857 14.293 1.00 94.50 88 GLU A N 1
ATOM 649 C CA . GLU A 1 88 ? -1.315 13.071 14.360 1.00 94.50 88 GLU A CA 1
ATOM 650 C C . GLU A 1 88 ? -2.821 12.785 14.261 1.00 94.50 88 GLU A C 1
ATOM 652 O O . GLU A 1 88 ? -3.628 13.648 14.608 1.00 94.50 88 GLU A O 1
ATOM 657 N N . THR A 1 89 ? -3.221 11.610 13.770 1.00 92.50 89 THR A N 1
ATOM 658 C CA . THR A 1 89 ? -4.637 11.273 13.631 1.00 92.50 89 THR A CA 1
ATOM 659 C C . THR A 1 89 ? -5.243 10.915 14.993 1.00 92.50 89 THR A C 1
ATOM 661 O O . THR A 1 89 ? -4.602 10.229 15.782 1.00 92.50 89 THR A O 1
ATOM 664 N N . PRO A 1 90 ? -6.463 11.376 15.319 1.00 90.06 90 PRO A N 1
ATOM 665 C CA . PRO A 1 90 ? -7.044 11.125 16.636 1.00 90.06 90 PRO A CA 1
ATOM 666 C C . PRO A 1 90 ? -7.525 9.679 16.826 1.00 90.06 90 PRO A C 1
ATOM 668 O O . PRO A 1 90 ? -7.523 9.182 17.954 1.00 90.06 90 PRO A O 1
ATOM 671 N N . ASP A 1 91 ? -7.940 8.997 15.755 1.00 90.31 91 ASP A N 1
ATOM 672 C CA . ASP A 1 91 ? -8.457 7.630 15.828 1.00 90.31 91 ASP A CA 1
ATOM 673 C C . ASP A 1 91 ? -7.975 6.768 14.659 1.00 90.31 91 ASP A C 1
ATOM 675 O O . ASP A 1 91 ? -7.687 7.268 13.574 1.00 90.31 91 ASP A O 1
ATOM 679 N N . LEU A 1 92 ? -7.904 5.460 14.905 1.00 93.31 92 LEU A N 1
ATOM 680 C CA . LEU A 1 92 ? -7.570 4.441 13.913 1.00 93.31 92 LEU A CA 1
ATOM 681 C C . LEU A 1 92 ? -8.638 3.351 13.939 1.00 93.31 92 LEU A C 1
ATOM 683 O O . LEU A 1 92 ? -9.121 2.952 15.003 1.00 93.31 92 LEU A O 1
ATOM 687 N N . GLY A 1 93 ? -8.971 2.825 12.767 1.00 93.06 93 GLY A N 1
ATOM 688 C CA . GLY A 1 93 ? -9.892 1.712 12.619 1.00 93.06 93 GLY A CA 1
ATOM 689 C C . GLY A 1 93 ? -9.390 0.436 13.312 1.00 93.06 93 GLY A C 1
ATOM 690 O O . GLY A 1 93 ? -8.183 0.193 13.404 1.00 93.06 93 GLY A O 1
ATOM 691 N N . PRO A 1 94 ? -10.302 -0.454 13.748 1.00 94.81 94 PRO A N 1
ATOM 692 C CA . PRO A 1 94 ? -9.929 -1.688 14.442 1.00 94.81 94 PRO A CA 1
ATOM 693 C C . PRO A 1 94 ? -9.275 -2.720 13.513 1.00 94.81 94 PRO A C 1
ATOM 695 O O . PRO A 1 94 ? -8.704 -3.707 13.985 1.00 94.81 94 PRO A O 1
ATOM 698 N N . ARG A 1 95 ? -9.398 -2.535 12.194 1.00 96.12 95 ARG A N 1
ATOM 699 C CA . ARG A 1 95 ? -8.819 -3.387 11.156 1.00 96.12 95 ARG A CA 1
ATOM 700 C C . ARG A 1 95 ? -8.177 -2.506 10.100 1.00 96.12 95 ARG A C 1
ATOM 702 O O . ARG A 1 95 ? -8.850 -1.650 9.534 1.00 96.12 95 ARG A O 1
ATOM 709 N N . ILE A 1 96 ? -6.901 -2.736 9.835 1.00 97.62 96 ILE A N 1
ATOM 710 C CA . ILE A 1 96 ? -6.088 -1.895 8.957 1.00 97.62 96 ILE A CA 1
ATOM 711 C C . ILE A 1 96 ? -5.571 -2.725 7.787 1.00 97.62 96 ILE A C 1
ATOM 713 O O . ILE A 1 96 ? -5.103 -3.849 7.982 1.00 97.62 96 ILE A O 1
ATOM 717 N N . VAL A 1 97 ? -5.603 -2.145 6.589 1.00 98.44 97 VAL A N 1
ATOM 718 C CA . VAL A 1 97 ? -4.855 -2.621 5.421 1.00 98.44 97 VAL A CA 1
ATOM 719 C C . VAL A 1 97 ? -3.897 -1.517 4.982 1.00 98.44 97 VAL A C 1
ATOM 721 O O . VAL A 1 97 ? -4.325 -0.441 4.565 1.00 98.44 97 VAL A O 1
ATOM 724 N N . LEU A 1 98 ? -2.596 -1.789 5.067 1.00 98.62 98 LEU A N 1
ATOM 725 C CA . LEU A 1 98 ? -1.530 -0.825 4.812 1.00 98.62 98 LEU A CA 1
ATOM 726 C C . LEU A 1 98 ? -0.708 -1.220 3.582 1.00 98.62 98 LEU A C 1
ATOM 728 O 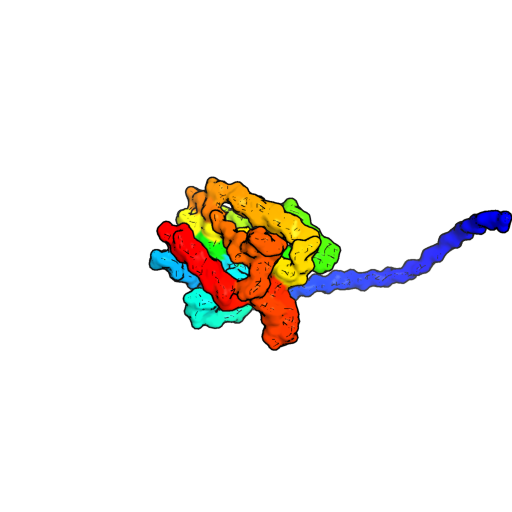O . LEU A 1 98 ? -0.148 -2.315 3.525 1.00 98.62 98 LEU A O 1
ATOM 732 N N . MET A 1 99 ? -0.558 -0.288 2.641 1.00 98.69 99 MET A N 1
ATOM 733 C CA . MET A 1 99 ? 0.438 -0.364 1.571 1.00 98.69 99 MET A CA 1
ATOM 734 C C . MET A 1 99 ? 1.097 1.001 1.381 1.00 98.69 99 MET A C 1
ATOM 736 O O . MET A 1 99 ? 0.444 1.966 0.992 1.00 98.69 99 MET A O 1
ATOM 740 N N . ILE A 1 100 ? 2.395 1.090 1.648 1.00 98.56 100 ILE A N 1
ATOM 741 C CA . ILE A 1 100 ? 3.167 2.331 1.544 1.00 98.56 100 ILE A CA 1
ATOM 742 C C . ILE A 1 100 ? 4.613 1.993 1.181 1.00 98.56 100 ILE A C 1
ATOM 744 O O . ILE A 1 100 ? 5.092 0.907 1.509 1.00 98.56 100 ILE A O 1
ATOM 748 N N . GLY A 1 101 ? 5.302 2.906 0.501 1.00 97.12 101 GLY A N 1
ATOM 749 C CA . GLY A 1 101 ? 6.705 2.721 0.123 1.00 97.12 101 GLY A CA 1
ATOM 750 C C . GLY A 1 101 ? 7.007 3.008 -1.349 1.00 97.12 101 GLY A C 1
ATOM 751 O O . GLY A 1 101 ? 8.168 3.012 -1.750 1.00 97.12 101 GLY A O 1
ATOM 752 N N . THR A 1 102 ? 5.988 3.209 -2.194 1.00 96.00 102 THR A N 1
ATOM 753 C CA . THR A 1 102 ? 6.210 3.407 -3.634 1.00 96.00 102 THR A CA 1
ATOM 754 C C . THR A 1 102 ? 6.886 4.738 -3.934 1.00 96.00 102 THR A C 1
ATOM 756 O O . THR A 1 102 ? 7.749 4.799 -4.809 1.00 96.00 102 THR A O 1
ATOM 759 N N . ASN A 1 103 ? 6.555 5.797 -3.194 1.00 95.81 103 ASN A N 1
ATOM 760 C CA . ASN A 1 103 ? 7.103 7.130 -3.448 1.00 95.81 103 ASN A CA 1
ATOM 761 C C . ASN A 1 103 ? 8.591 7.260 -3.099 1.00 95.81 103 ASN A C 1
ATOM 763 O O . ASN A 1 103 ? 9.271 8.088 -3.703 1.00 95.81 103 ASN A O 1
ATOM 767 N N . GLU A 1 104 ? 9.128 6.420 -2.215 1.00 95.75 104 GLU A N 1
ATOM 768 C CA . GLU A 1 104 ? 10.567 6.361 -1.931 1.00 95.75 104 GLU A CA 1
ATOM 769 C C . GLU A 1 104 ? 11.370 5.935 -3.160 1.00 95.75 104 GLU A C 1
ATOM 771 O O . GLU A 1 104 ? 12.472 6.426 -3.383 1.00 95.75 104 GLU A O 1
ATOM 776 N N . PHE A 1 105 ? 10.806 5.071 -4.007 1.00 93.44 105 PHE A N 1
ATOM 777 C CA . PHE A 1 105 ? 11.439 4.709 -5.274 1.00 93.44 105 PHE A CA 1
ATOM 778 C C . PHE A 1 105 ? 11.336 5.824 -6.320 1.00 93.44 105 PHE A C 1
ATOM 780 O O . PHE A 1 105 ? 12.209 5.927 -7.177 1.00 93.44 105 PHE A O 1
ATOM 787 N N . LEU A 1 106 ? 10.276 6.636 -6.277 1.00 89.75 106 LEU A N 1
ATOM 788 C CA . LEU A 1 106 ? 9.973 7.640 -7.305 1.00 89.75 106 LEU A CA 1
ATOM 789 C C . LEU A 1 106 ? 10.673 8.981 -7.081 1.00 89.75 106 LEU A C 1
ATOM 791 O O . LEU A 1 106 ? 11.002 9.658 -8.050 1.00 89.75 106 LEU A O 1
ATOM 795 N N . ARG A 1 107 ? 10.901 9.367 -5.822 1.00 83.56 107 ARG A N 1
ATOM 796 C CA . ARG A 1 107 ? 11.555 10.639 -5.459 1.00 83.56 107 ARG A CA 1
ATOM 797 C C . ARG A 1 107 ? 13.081 10.596 -5.588 1.00 83.56 107 ARG A C 1
ATOM 799 O O . ARG A 1 107 ? 13.736 11.628 -5.576 1.00 83.56 107 ARG A O 1
ATOM 806 N N . CYS A 1 108 ? 13.640 9.404 -5.738 1.00 65.75 108 CYS A N 1
ATOM 807 C CA . CYS A 1 108 ? 15.063 9.144 -5.892 1.00 65.75 108 CYS A CA 1
ATOM 808 C C . CYS A 1 108 ? 15.501 9.262 -7.365 1.00 65.75 108 CYS A C 1
ATOM 810 O O . CYS A 1 108 ? 15.890 8.269 -7.981 1.00 65.75 108 CYS A O 1
ATOM 812 N N . SER A 1 109 ? 15.411 10.464 -7.944 1.00 60.91 109 SER A N 1
ATOM 813 C CA . SER A 1 109 ? 15.794 10.725 -9.345 1.00 60.91 109 SER A CA 1
ATOM 814 C C . SER A 1 109 ? 17.288 10.504 -9.616 1.00 60.91 109 SER A C 1
ATOM 816 O O . SER A 1 109 ? 17.647 10.080 -10.711 1.00 60.91 109 SER A O 1
ATOM 818 N N . GLU A 1 110 ? 18.148 10.739 -8.622 1.00 67.56 110 GLU A N 1
ATOM 819 C CA . GLU A 1 110 ? 19.611 10.694 -8.791 1.00 67.56 110 GLU A CA 1
ATOM 820 C C . GLU A 1 110 ? 20.269 9.466 -8.153 1.00 67.56 110 GLU A C 1
ATOM 822 O O . GLU A 1 110 ? 21.263 8.942 -8.660 1.00 67.56 110 GLU A O 1
ATOM 827 N N . LYS A 1 111 ? 19.712 8.964 -7.046 1.00 82.81 111 LYS A N 1
ATOM 828 C CA . LYS A 1 111 ? 20.275 7.839 -6.295 1.00 82.81 111 LYS A CA 1
ATOM 829 C C . LYS A 1 111 ? 19.175 6.925 -5.799 1.00 82.81 111 LYS A C 1
ATOM 831 O O . LYS A 1 111 ? 18.329 7.341 -5.020 1.00 82.81 111 LYS A O 1
ATOM 836 N N . LEU A 1 112 ? 19.244 5.661 -6.207 1.00 88.25 112 LEU A N 1
ATOM 837 C CA . LEU A 1 112 ? 18.326 4.618 -5.756 1.00 88.25 112 LEU A CA 1
ATOM 838 C C . LEU A 1 112 ? 18.305 4.525 -4.225 1.00 88.25 112 LEU A C 1
ATOM 840 O O . LEU A 1 112 ? 19.382 4.542 -3.616 1.00 88.25 112 LEU A O 1
ATOM 844 N N . PRO A 1 113 ? 17.122 4.367 -3.602 1.00 92.25 113 PRO A N 1
ATOM 845 C CA . PRO A 1 113 ? 17.053 4.175 -2.163 1.00 92.25 113 PRO A CA 1
ATOM 846 C C . PRO A 1 113 ? 17.780 2.880 -1.787 1.00 92.25 113 PRO A C 1
ATOM 848 O O . PRO A 1 113 ? 17.688 1.869 -2.493 1.00 92.25 113 PRO A O 1
ATOM 851 N N .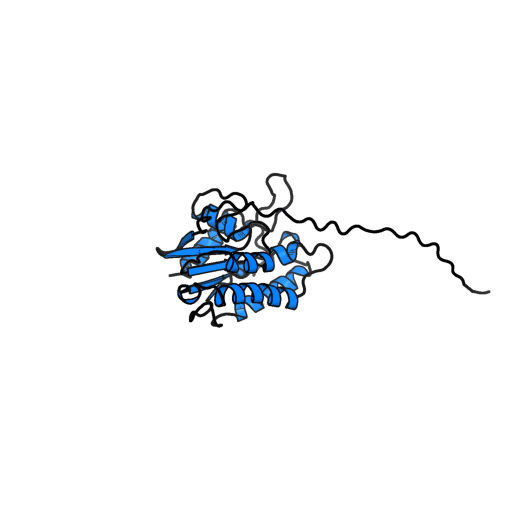 SER A 1 114 ? 18.523 2.896 -0.680 1.00 94.69 114 SER A N 1
ATOM 852 C CA . SER A 1 114 ? 19.092 1.664 -0.135 1.00 94.69 114 SER A CA 1
ATOM 853 C C . SER A 1 114 ? 17.993 0.828 0.523 1.00 94.69 114 SER A C 1
ATOM 855 O O . SER A 1 114 ? 16.993 1.354 1.008 1.00 94.69 114 SER A O 1
ATOM 857 N N . LEU A 1 115 ? 18.190 -0.491 0.582 1.00 96.69 115 LEU A N 1
ATOM 858 C CA . LEU A 1 115 ? 17.260 -1.374 1.289 1.00 96.69 115 LEU A CA 1
ATOM 859 C C . LEU A 1 115 ? 17.148 -1.008 2.778 1.00 96.69 115 LEU A C 1
ATOM 861 O O . LEU A 1 115 ? 16.044 -1.007 3.306 1.00 96.69 115 LEU A O 1
ATOM 865 N N . SER A 1 116 ? 18.266 -0.667 3.432 1.00 97.50 116 SER A N 1
ATOM 866 C CA . SER A 1 116 ? 18.277 -0.276 4.848 1.00 97.50 116 SER A CA 1
ATOM 867 C C . SER A 1 116 ? 17.417 0.959 5.103 1.00 97.50 116 SER A C 1
ATOM 869 O O . SER A 1 116 ? 16.591 0.944 6.005 1.00 97.50 116 SER A O 1
ATOM 871 N N . PHE A 1 117 ? 17.530 1.976 4.244 1.00 96.56 117 PHE A N 1
ATOM 872 C CA . PHE A 1 117 ? 16.712 3.182 4.325 1.00 96.56 117 PHE A CA 1
ATOM 873 C C . PHE A 1 117 ? 15.219 2.845 4.229 1.00 96.56 117 PHE A C 1
ATOM 875 O O . PHE A 1 117 ? 14.429 3.281 5.059 1.00 96.56 117 PHE A O 1
ATOM 882 N N . LEU A 1 118 ? 14.827 2.005 3.265 1.00 98.06 118 LEU A N 1
ATOM 883 C CA . LEU A 1 118 ? 13.429 1.588 3.122 1.00 98.06 118 LEU A CA 1
ATOM 884 C C . LEU A 1 118 ? 12.924 0.818 4.352 1.00 98.06 118 LEU A C 1
ATOM 886 O O . LEU A 1 118 ? 11.787 1.012 4.775 1.00 98.06 118 LEU A O 1
ATOM 890 N N . GLN A 1 119 ? 13.757 -0.051 4.928 1.00 98.38 119 GLN A N 1
ATOM 891 C CA . GLN A 1 119 ? 13.427 -0.813 6.135 1.00 98.38 119 GLN A CA 1
ATOM 892 C C . GLN A 1 119 ? 13.267 0.090 7.362 1.00 98.38 119 GLN A C 1
ATOM 894 O O . GLN A 1 119 ? 12.327 -0.099 8.131 1.00 98.38 119 GLN A O 1
ATOM 899 N N . GLU A 1 120 ? 14.150 1.072 7.538 1.00 98.19 120 GLU A N 1
ATOM 900 C CA . GLU A 1 120 ? 14.094 2.054 8.627 1.00 98.19 120 GLU A CA 1
ATOM 901 C C . GLU A 1 120 ? 12.840 2.934 8.526 1.00 98.19 120 GLU A C 1
ATOM 903 O O . GLU A 1 120 ? 12.103 3.096 9.503 1.00 98.19 120 GLU A O 1
ATOM 908 N N . GLU A 1 121 ? 12.546 3.438 7.329 1.00 98.12 121 GLU A N 1
ATOM 909 C CA . GLU A 1 121 ? 11.360 4.252 7.059 1.00 98.12 121 GLU A CA 1
ATOM 910 C C . GLU A 1 121 ? 10.059 3.457 7.249 1.00 98.12 121 GLU A C 1
ATOM 912 O O . GLU A 1 121 ? 9.118 3.936 7.889 1.00 98.12 121 GLU A O 1
ATOM 917 N N . PHE A 1 122 ? 10.004 2.208 6.778 1.00 98.56 122 PHE A N 1
ATOM 918 C CA . PHE A 1 122 ? 8.853 1.336 7.026 1.00 98.56 122 PHE A CA 1
ATOM 919 C C . PHE A 1 122 ? 8.725 0.991 8.515 1.00 98.56 122 PHE A C 1
ATOM 921 O O . PHE A 1 122 ? 7.623 0.990 9.068 1.00 98.56 122 PHE A O 1
ATOM 928 N N . GLY A 1 123 ? 9.852 0.770 9.195 1.00 98.12 123 GLY A N 1
ATOM 929 C CA . GLY A 1 123 ? 9.918 0.591 10.642 1.00 98.12 123 GLY A CA 1
ATOM 930 C C . GLY A 1 123 ? 9.305 1.770 11.397 1.00 98.12 123 GLY A C 1
ATOM 931 O O . GLY A 1 123 ? 8.517 1.552 12.316 1.00 98.12 123 GLY A O 1
ATOM 932 N N . CYS A 1 124 ? 9.563 3.006 10.961 1.00 98.31 124 CYS A N 1
ATOM 933 C CA . CYS A 1 124 ? 8.934 4.202 11.528 1.00 98.31 124 CYS A CA 1
ATOM 934 C C . CYS A 1 124 ? 7.402 4.180 11.417 1.00 98.31 124 CYS A C 1
ATOM 936 O O . CYS A 1 124 ? 6.724 4.605 12.356 1.00 98.31 124 CYS A O 1
ATOM 938 N N . VAL A 1 125 ? 6.849 3.676 10.307 1.00 98.62 125 VAL A N 1
ATOM 939 C CA . VAL A 1 125 ? 5.393 3.518 10.124 1.00 98.62 125 VAL A CA 1
ATOM 940 C C . VAL A 1 125 ? 4.834 2.491 11.107 1.00 98.62 125 VAL A C 1
ATOM 942 O O . VAL A 1 125 ? 3.840 2.756 11.781 1.00 98.62 125 VAL A O 1
ATOM 945 N N . LEU A 1 126 ? 5.492 1.336 11.239 1.00 98.12 126 LEU A N 1
ATOM 946 C CA . LEU A 1 126 ? 5.056 0.291 12.169 1.00 98.12 126 LEU A CA 1
ATOM 947 C C . LEU A 1 126 ? 5.142 0.751 13.627 1.00 98.12 126 LEU A C 1
ATOM 949 O O . LEU A 1 126 ? 4.228 0.489 14.404 1.00 98.12 126 LEU A O 1
ATOM 953 N N . THR A 1 127 ? 6.209 1.457 13.999 1.00 97.75 127 THR A N 1
ATOM 954 C CA . THR A 1 127 ? 6.351 2.054 15.332 1.00 97.75 127 THR A CA 1
ATOM 955 C C . THR A 1 127 ? 5.244 3.069 15.597 1.00 97.75 127 THR A C 1
ATOM 957 O O . THR A 1 127 ? 4.608 2.993 16.642 1.00 97.75 127 THR A O 1
ATOM 960 N N . ALA A 1 128 ? 4.928 3.941 14.632 1.00 98.06 128 ALA A N 1
ATOM 961 C CA . ALA A 1 128 ? 3.822 4.888 14.768 1.00 98.06 128 ALA A CA 1
ATOM 962 C C . ALA A 1 128 ? 2.474 4.190 15.025 1.00 98.06 128 ALA A C 1
ATOM 964 O O . ALA A 1 128 ? 1.709 4.657 15.863 1.00 98.06 128 ALA A O 1
ATOM 965 N N . LEU A 1 129 ? 2.196 3.056 14.367 1.00 97.19 129 LEU A N 1
ATOM 966 C CA . LEU A 1 129 ? 0.991 2.260 14.637 1.00 97.19 129 LEU A CA 1
ATOM 967 C C . LEU A 1 129 ? 1.001 1.640 16.039 1.00 97.19 129 LEU A C 1
ATOM 969 O O . LEU A 1 129 ? -0.026 1.640 16.715 1.00 97.19 129 LEU A O 1
ATOM 973 N N . ARG A 1 130 ? 2.141 1.090 16.473 1.00 96.12 130 ARG A N 1
ATOM 974 C CA . ARG A 1 130 ? 2.271 0.420 17.780 1.00 96.12 130 ARG A CA 1
ATOM 975 C C . ARG A 1 130 ? 2.153 1.378 18.955 1.00 96.12 130 ARG A C 1
ATOM 977 O O . ARG A 1 130 ? 1.567 1.016 19.968 1.00 96.12 130 ARG A O 1
ATOM 984 N N . GLU A 1 131 ? 2.718 2.567 18.809 1.00 95.62 131 GLU A N 1
ATOM 985 C CA . GLU A 1 131 ? 2.747 3.599 19.847 1.00 95.62 131 GLU A CA 1
ATOM 986 C C . GLU A 1 131 ? 1.525 4.521 19.797 1.00 95.62 131 GLU A C 1
ATOM 988 O O . GLU A 1 131 ? 1.374 5.392 20.652 1.00 95.62 131 GLU A O 1
ATOM 993 N N . HIS A 1 132 ? 0.643 4.343 18.809 1.00 96.50 132 HIS A N 1
ATOM 994 C CA . HIS A 1 132 ? -0.568 5.138 18.706 1.00 96.50 132 HIS A CA 1
ATOM 995 C C . HIS A 1 132 ? -1.416 5.005 19.988 1.00 96.50 132 HIS A C 1
ATOM 997 O O . HIS A 1 132 ? -1.603 3.883 20.469 1.00 96.50 132 HIS A O 1
ATOM 1003 N N . PRO A 1 133 ? -2.026 6.085 20.519 1.00 94.56 133 PRO A N 1
ATOM 1004 C CA . PRO A 1 133 ? -2.851 6.017 21.735 1.00 94.56 133 PRO A CA 1
ATOM 1005 C C . PRO A 1 133 ? -4.000 4.997 21.671 1.00 94.56 133 PRO A C 1
ATOM 1007 O O . PRO A 1 133 ? -4.470 4.501 22.693 1.00 94.56 133 PRO A O 1
ATOM 1010 N N . ARG A 1 134 ? -4.446 4.663 20.455 1.00 91.88 134 ARG A N 1
ATOM 1011 C CA . ARG A 1 134 ? -5.513 3.690 20.170 1.00 91.88 134 ARG A CA 1
ATOM 1012 C C . ARG A 1 134 ? -4.993 2.321 19.719 1.00 91.88 134 ARG A C 1
ATOM 1014 O O . ARG A 1 134 ? -5.783 1.501 19.266 1.00 91.88 134 ARG A O 1
ATOM 1021 N N . ALA A 1 135 ? -3.698 2.032 19.854 1.00 92.75 135 ALA A N 1
ATOM 1022 C CA . ALA A 1 135 ? -3.109 0.779 19.373 1.00 92.75 135 ALA A CA 1
ATOM 1023 C C . ALA A 1 135 ? -3.784 -0.478 19.953 1.00 92.75 135 ALA A C 1
ATOM 1025 O O . ALA A 1 135 ? -3.928 -1.474 19.251 1.00 92.75 135 ALA A O 1
ATOM 1026 N N . GLY A 1 136 ? -4.275 -0.422 21.198 1.00 92.00 136 GLY A N 1
ATOM 1027 C CA . GLY A 1 136 ? -5.030 -1.517 21.825 1.00 92.00 136 GLY A CA 1
ATOM 1028 C C . GLY A 1 136 ? -6.412 -1.796 21.213 1.00 92.00 136 GLY A C 1
ATOM 1029 O O . GLY A 1 136 ? -6.975 -2.858 21.461 1.00 92.00 136 GLY A O 1
ATOM 1030 N N . TYR A 1 137 ? -6.958 -0.875 20.412 1.00 92.19 137 TYR A N 1
ATOM 1031 C CA . TYR A 1 137 ? -8.213 -1.060 19.671 1.00 92.19 137 TYR A CA 1
ATOM 1032 C C . TYR A 1 137 ? -7.997 -1.754 18.315 1.00 92.19 137 TYR A C 1
ATOM 1034 O O . TYR A 1 137 ? -8.935 -2.296 17.729 1.00 92.19 137 TYR A O 1
ATOM 1042 N N . ILE A 1 138 ? -6.756 -1.773 17.818 1.00 94.81 138 ILE A N 1
ATOM 1043 C CA . ILE A 1 138 ? -6.420 -2.402 16.544 1.00 94.81 138 ILE A CA 1
ATOM 1044 C C . ILE A 1 138 ? -6.353 -3.915 16.751 1.00 94.81 138 ILE A C 1
ATOM 1046 O O . ILE A 1 138 ? -5.408 -4.464 17.312 1.00 94.81 138 ILE A O 1
ATOM 1050 N N . THR A 1 139 ? -7.383 -4.596 16.266 1.00 94.06 139 THR A N 1
ATOM 1051 C CA . THR A 1 139 ? -7.525 -6.055 16.341 1.00 94.06 139 THR A CA 1
ATOM 1052 C C . THR A 1 139 ? -6.817 -6.780 15.204 1.00 94.06 139 THR A C 1
ATOM 1054 O O . THR A 1 139 ? -6.493 -7.959 15.338 1.00 94.06 139 THR A O 1
ATOM 1057 N N . ARG A 1 140 ? -6.581 -6.099 14.074 1.00 95.31 140 ARG A N 1
ATOM 1058 C CA . ARG A 1 140 ? -5.950 -6.697 12.895 1.00 95.31 140 ARG A CA 1
ATOM 1059 C C . ARG A 1 140 ? -5.212 -5.653 12.065 1.00 95.31 140 ARG A C 1
ATOM 1061 O O . ARG A 1 140 ? -5.781 -4.616 11.736 1.00 95.31 140 ARG A O 1
ATOM 1068 N N . CYS A 1 141 ? -3.979 -5.952 11.673 1.00 97.25 141 CYS A N 1
ATOM 1069 C CA . CYS A 1 141 ? -3.192 -5.110 10.778 1.00 97.25 141 CYS A CA 1
ATOM 1070 C C . CYS A 1 141 ? -2.590 -5.970 9.664 1.00 97.25 141 CYS A C 1
ATOM 1072 O O . CYS A 1 141 ? -1.838 -6.907 9.937 1.00 97.25 141 CYS A O 1
ATOM 1074 N N . ILE A 1 142 ? -2.955 -5.662 8.421 1.00 98.12 142 ILE A N 1
ATOM 1075 C CA . ILE A 1 142 ? -2.538 -6.392 7.225 1.00 98.12 142 ILE A CA 1
ATOM 1076 C C . ILE A 1 142 ? -1.608 -5.504 6.408 1.00 98.12 142 ILE A C 1
ATOM 1078 O O . ILE A 1 142 ? -1.988 -4.416 5.976 1.00 98.12 142 ILE A O 1
ATOM 1082 N N . LEU A 1 143 ? -0.400 -5.990 6.155 1.00 98.69 143 LEU A N 1
ATOM 1083 C CA . LEU A 1 143 ? 0.587 -5.341 5.307 1.00 98.69 143 LEU A CA 1
ATOM 1084 C C . LEU A 1 143 ? 0.507 -5.903 3.892 1.00 98.69 143 LEU A C 1
ATOM 1086 O O . LEU A 1 143 ? 0.539 -7.119 3.688 1.00 98.69 143 LEU A O 1
ATOM 1090 N N . LEU A 1 144 ? 0.451 -5.025 2.901 1.00 98.75 144 LEU A N 1
ATOM 1091 C CA . LEU A 1 144 ? 0.516 -5.401 1.497 1.00 98.75 144 LEU A CA 1
ATOM 1092 C C . LEU A 1 144 ? 1.924 -5.139 0.963 1.00 98.75 144 LEU A C 1
ATOM 1094 O O . LEU A 1 144 ? 2.493 -4.065 1.155 1.00 98.75 144 LEU A O 1
ATOM 1098 N N . THR A 1 145 ? 2.481 -6.109 0.246 1.00 98.56 145 THR A N 1
ATOM 1099 C CA . THR A 1 145 ? 3.700 -5.880 -0.547 1.00 98.56 145 THR A CA 1
ATOM 1100 C C . THR A 1 145 ? 3.439 -4.895 -1.691 1.00 98.56 145 THR A C 1
ATOM 1102 O O . THR A 1 145 ? 2.333 -4.833 -2.232 1.00 98.56 145 THR A O 1
ATOM 1105 N N . LEU A 1 146 ? 4.468 -4.180 -2.133 1.00 97.69 146 LEU A N 1
ATOM 1106 C CA . LEU A 1 146 ? 4.337 -3.226 -3.228 1.00 97.69 146 LEU A CA 1
ATOM 1107 C C . LEU A 1 146 ? 4.206 -3.934 -4.587 1.00 97.69 146 LEU A C 1
ATOM 1109 O O . LEU A 1 146 ? 4.932 -4.901 -4.847 1.00 97.69 146 LEU A O 1
ATOM 1113 N N . PRO A 1 147 ? 3.368 -3.441 -5.513 1.00 95.69 147 PRO A N 1
ATOM 1114 C CA . PRO A 1 147 ? 3.437 -3.855 -6.912 1.00 95.69 147 PRO A CA 1
ATOM 1115 C C . PRO A 1 147 ? 4.798 -3.472 -7.518 1.00 95.69 147 PRO A C 1
ATOM 1117 O O . PRO A 1 147 ? 5.458 -2.557 -7.019 1.00 95.69 147 PRO A O 1
ATOM 1120 N N . PRO A 1 148 ? 5.251 -4.157 -8.585 1.00 94.31 148 PRO A N 1
ATOM 1121 C CA . PRO A 1 148 ? 6.422 -3.722 -9.331 1.00 94.31 148 PRO A CA 1
ATOM 1122 C C . PRO A 1 148 ? 6.196 -2.322 -9.908 1.00 94.31 148 PRO A C 1
ATOM 1124 O O . PRO A 1 148 ? 5.061 -1.870 -10.038 1.00 94.31 148 PRO A O 1
ATOM 1127 N N . LEU A 1 149 ? 7.286 -1.671 -10.319 1.00 92.81 149 LEU A N 1
ATOM 1128 C CA . LEU A 1 149 ? 7.269 -0.327 -10.901 1.00 92.81 149 LEU A CA 1
ATOM 1129 C C . LEU A 1 149 ? 7.676 -0.384 -12.386 1.00 92.81 149 LEU A C 1
ATOM 1131 O O . LEU A 1 149 ? 8.841 -0.128 -12.715 1.00 92.81 149 LEU A O 1
ATOM 1135 N N . PRO A 1 150 ? 6.754 -0.772 -13.297 1.00 92.94 150 PRO A N 1
ATOM 1136 C CA . PRO A 1 150 ? 7.053 -0.920 -14.716 1.00 92.94 150 PRO A CA 1
ATOM 1137 C C . PRO A 1 150 ? 7.612 0.333 -15.386 1.00 92.94 150 PRO A C 1
ATOM 1139 O O . PRO A 1 150 ? 8.346 0.182 -16.363 1.00 92.94 150 PRO A O 1
ATOM 1142 N N . ARG A 1 151 ? 7.332 1.530 -14.854 1.00 91.50 151 ARG A N 1
ATOM 1143 C CA . ARG A 1 151 ? 7.878 2.808 -15.339 1.00 91.50 151 ARG A CA 1
ATOM 1144 C C . ARG A 1 151 ? 9.400 2.807 -15.500 1.00 91.50 151 ARG A C 1
ATOM 1146 O O . ARG A 1 151 ? 9.907 3.363 -16.465 1.00 91.50 151 ARG A O 1
ATOM 1153 N N . PHE A 1 152 ? 10.131 2.158 -14.594 1.00 89.12 152 PHE A N 1
ATOM 1154 C CA . PHE A 1 152 ? 11.594 2.063 -14.686 1.00 89.12 152 PHE A CA 1
ATOM 1155 C C . PHE A 1 152 ? 12.069 1.032 -15.720 1.00 89.12 152 PHE A C 1
ATOM 1157 O O . PHE A 1 152 ? 13.228 1.034 -16.125 1.00 89.12 152 PHE A O 1
ATOM 1164 N N . GLY A 1 153 ? 11.188 0.126 -16.144 1.00 87.19 153 GLY A N 1
ATOM 1165 C CA . GLY A 1 153 ? 11.515 -1.004 -17.001 1.00 87.19 153 GLY A CA 1
ATOM 1166 C C . GLY A 1 153 ? 11.974 -2.245 -16.229 1.00 87.19 153 GLY A C 1
ATOM 1167 O O . GLY A 1 153 ? 12.487 -2.198 -15.111 1.00 87.19 153 GLY A O 1
ATOM 1168 N N . TYR A 1 154 ? 11.792 -3.411 -16.850 1.00 85.50 154 TYR A N 1
ATOM 1169 C CA . TYR A 1 154 ? 12.026 -4.709 -16.209 1.00 85.50 154 TYR A CA 1
ATOM 1170 C C . TYR A 1 154 ? 13.490 -4.969 -15.814 1.00 85.50 154 TYR A C 1
ATOM 1172 O O . TYR A 1 154 ? 13.762 -5.647 -14.826 1.00 85.50 154 TYR A O 1
ATOM 1180 N N . LYS A 1 155 ? 14.454 -4.446 -16.579 1.00 84.75 155 LYS A N 1
ATOM 1181 C CA . LYS A 1 155 ? 15.892 -4.662 -16.336 1.00 84.75 155 LYS A CA 1
ATOM 1182 C C . LYS A 1 155 ? 16.515 -3.631 -15.389 1.00 84.75 155 LYS A C 1
ATOM 1184 O O . LYS A 1 155 ? 17.705 -3.722 -15.107 1.00 84.75 155 LYS A O 1
ATOM 1189 N N . HIS A 1 156 ? 15.737 -2.662 -14.914 1.00 90.88 156 HIS A N 1
ATOM 1190 C CA . HIS A 1 156 ? 16.258 -1.563 -14.114 1.00 90.88 156 HIS A CA 1
ATOM 1191 C C . HIS A 1 156 ? 16.719 -2.027 -12.722 1.00 90.88 156 HIS A C 1
ATOM 1193 O O . HIS A 1 156 ? 16.044 -2.869 -12.118 1.00 90.88 156 HIS A O 1
ATOM 1199 N N . PRO A 1 157 ? 17.806 -1.464 -12.154 1.00 90.81 157 PRO A N 1
ATOM 1200 C CA . PRO A 1 157 ? 18.293 -1.854 -10.828 1.00 90.81 157 PRO A CA 1
ATOM 1201 C C . PRO A 1 157 ? 17.271 -1.671 -9.691 1.00 90.81 157 PRO A C 1
ATOM 1203 O O . PRO A 1 157 ? 17.293 -2.456 -8.741 1.00 90.81 157 PRO A O 1
ATOM 1206 N N . VAL A 1 158 ? 16.315 -0.732 -9.826 1.00 91.62 158 VAL A N 1
ATOM 1207 C CA . VAL A 1 158 ? 15.149 -0.585 -8.915 1.00 91.62 158 VAL A CA 1
ATOM 1208 C C . VAL A 1 158 ? 14.469 -1.922 -8.655 1.00 91.62 158 VAL A C 1
ATOM 1210 O O . VAL A 1 158 ? 14.077 -2.193 -7.525 1.00 91.62 158 VAL A O 1
ATOM 1213 N N . ARG A 1 159 ? 14.363 -2.793 -9.668 1.00 92.31 159 ARG A N 1
ATOM 1214 C CA . ARG A 1 159 ? 13.700 -4.094 -9.535 1.00 92.31 159 ARG A CA 1
ATOM 1215 C C . ARG A 1 159 ? 14.311 -4.943 -8.422 1.00 92.31 159 ARG A C 1
ATOM 1217 O O . ARG A 1 159 ? 13.576 -5.656 -7.746 1.00 92.31 159 ARG A O 1
ATOM 1224 N N . ARG A 1 160 ? 15.636 -4.910 -8.249 1.00 93.75 160 ARG A N 1
ATOM 1225 C CA . ARG A 1 160 ? 16.302 -5.684 -7.194 1.00 93.75 160 ARG A CA 1
ATOM 1226 C C . ARG A 1 160 ? 15.936 -5.133 -5.820 1.00 93.75 160 ARG A C 1
ATOM 1228 O O . ARG A 1 160 ? 15.460 -5.894 -4.992 1.00 93.75 160 ARG A O 1
ATOM 1235 N N . VAL A 1 161 ? 16.072 -3.821 -5.630 1.00 95.31 161 VAL A N 1
ATOM 1236 C CA . VAL A 1 161 ? 15.749 -3.155 -4.359 1.00 95.31 161 VAL A CA 1
ATOM 1237 C C . VAL A 1 161 ? 14.273 -3.339 -4.000 1.00 95.31 161 VAL A C 1
ATOM 1239 O O . VAL A 1 161 ? 13.962 -3.730 -2.882 1.00 95.31 161 VAL A O 1
ATOM 1242 N N . TRP A 1 162 ? 13.367 -3.151 -4.963 1.00 95.25 162 TRP A N 1
ATOM 1243 C CA . TRP A 1 162 ? 11.935 -3.415 -4.803 1.00 95.25 162 TRP A CA 1
ATOM 1244 C C . TRP A 1 162 ? 11.659 -4.855 -4.360 1.00 95.25 162 TRP A C 1
ATOM 1246 O O . TRP A 1 162 ? 10.898 -5.087 -3.421 1.00 95.25 162 TRP A O 1
ATOM 1256 N N . LYS A 1 163 ? 12.294 -5.835 -5.014 1.00 95.44 163 LYS A N 1
ATOM 1257 C CA . LYS A 1 163 ? 12.120 -7.249 -4.672 1.00 95.44 163 LYS A CA 1
ATOM 1258 C C . LYS A 1 163 ? 12.616 -7.533 -3.256 1.00 95.44 163 LYS A C 1
ATOM 1260 O O . LYS A 1 163 ? 11.916 -8.206 -2.505 1.00 95.44 163 LYS A O 1
ATOM 1265 N N . ASP A 1 164 ? 13.794 -7.030 -2.906 1.00 97.50 164 ASP A N 1
ATOM 1266 C CA . ASP A 1 164 ? 14.401 -7.242 -1.592 1.00 97.50 164 ASP A CA 1
ATOM 1267 C C . ASP A 1 164 ? 13.570 -6.561 -0.487 1.00 97.50 164 ASP A C 1
ATOM 1269 O O . ASP A 1 164 ? 13.372 -7.137 0.582 1.00 97.50 164 ASP A O 1
ATOM 1273 N N . PHE A 1 165 ? 12.980 -5.395 -0.768 1.00 98.25 165 PHE A N 1
ATOM 1274 C CA . PHE A 1 165 ? 12.061 -4.722 0.150 1.00 98.25 165 PHE A CA 1
ATOM 1275 C C . PHE A 1 165 ? 10.740 -5.487 0.330 1.00 98.25 165 PHE A C 1
ATOM 1277 O O . PHE A 1 165 ? 10.283 -5.674 1.455 1.00 98.25 165 PHE A O 1
ATOM 1284 N N . ASN A 1 166 ? 10.159 -6.032 -0.742 1.00 98.31 166 ASN A N 1
ATOM 1285 C CA . ASN A 1 166 ? 8.987 -6.904 -0.623 1.00 98.31 166 ASN A CA 1
ATOM 1286 C C . ASN A 1 166 ? 9.285 -8.195 0.150 1.00 98.31 166 ASN A C 1
ATOM 1288 O O . ASN A 1 166 ? 8.435 -8.655 0.907 1.00 98.31 166 ASN A O 1
ATOM 1292 N N . LEU A 1 167 ? 10.477 -8.780 -0.010 1.00 98.38 167 LEU A N 1
ATOM 1293 C CA . LEU A 1 167 ? 10.905 -9.928 0.798 1.00 98.38 167 LEU A CA 1
ATOM 1294 C C . LEU A 1 167 ? 11.025 -9.560 2.278 1.00 98.38 167 LEU A C 1
ATOM 1296 O O . LEU A 1 167 ? 10.615 -10.347 3.127 1.00 98.38 167 LEU A O 1
ATOM 1300 N N . TYR A 1 168 ? 11.532 -8.364 2.579 1.00 98.50 168 TYR A N 1
ATOM 1301 C CA . TYR A 1 168 ? 11.526 -7.837 3.938 1.00 98.50 168 TYR A CA 1
ATOM 1302 C C . TYR A 1 168 ? 10.101 -7.723 4.497 1.00 98.50 168 TYR A C 1
ATOM 1304 O O . TYR A 1 168 ? 9.849 -8.265 5.569 1.00 98.50 168 TYR A O 1
ATOM 1312 N N . ILE A 1 169 ? 9.159 -7.120 3.756 1.00 98.62 169 ILE A N 1
ATOM 1313 C CA . ILE A 1 169 ? 7.752 -7.009 4.184 1.00 98.62 169 ILE A CA 1
ATOM 1314 C C . ILE A 1 169 ? 7.157 -8.399 4.450 1.00 98.62 169 ILE A C 1
ATOM 1316 O O . ILE A 1 169 ? 6.547 -8.613 5.492 1.00 98.62 169 ILE A O 1
ATOM 1320 N N . LEU A 1 170 ? 7.380 -9.369 3.556 1.00 98.38 170 LEU A N 1
ATOM 1321 C CA . LEU A 1 170 ? 6.928 -10.758 3.737 1.00 98.38 170 LEU A CA 1
ATOM 1322 C C . LEU A 1 170 ? 7.511 -11.414 4.994 1.00 98.38 170 LEU A C 1
ATOM 1324 O O . LEU A 1 170 ? 6.818 -12.184 5.657 1.00 98.38 170 LEU A O 1
ATOM 1328 N N . GLY A 1 171 ? 8.754 -11.087 5.346 1.00 97.88 171 GLY A N 1
ATOM 1329 C CA . GLY A 1 171 ? 9.408 -11.555 6.569 1.00 97.88 171 GLY A CA 1
ATOM 1330 C C . GLY A 1 171 ? 8.797 -11.013 7.866 1.00 97.88 171 GLY A C 1
ATOM 1331 O O . GLY A 1 171 ? 9.121 -11.526 8.932 1.00 97.88 171 GLY A O 1
ATOM 1332 N N . LEU A 1 172 ? 7.906 -10.016 7.797 1.00 97.56 172 LEU A N 1
ATOM 1333 C CA . LEU A 1 172 ? 7.198 -9.470 8.960 1.00 97.56 172 LEU A CA 1
ATOM 1334 C C . LEU A 1 172 ? 5.947 -10.275 9.346 1.00 97.56 172 LEU A C 1
ATOM 1336 O O . LEU A 1 172 ? 5.296 -9.936 10.334 1.00 97.56 172 LEU A O 1
ATOM 1340 N N . GLN A 1 173 ? 5.592 -11.325 8.598 1.00 97.44 173 GLN A N 1
ATOM 1341 C CA . GLN A 1 173 ? 4.456 -12.189 8.927 1.00 97.44 173 GLN A CA 1
ATOM 1342 C C . GLN A 1 173 ? 4.582 -12.742 10.352 1.00 97.44 173 GLN A C 1
ATOM 1344 O O . GLN A 1 173 ? 5.578 -13.372 10.703 1.00 97.44 173 GLN A O 1
ATOM 1349 N N . GLY A 1 174 ? 3.546 -12.532 11.167 1.00 94.25 174 GLY A N 1
ATOM 1350 C CA . GLY A 1 174 ? 3.512 -12.986 12.559 1.00 94.25 174 GLY A CA 1
ATOM 1351 C C . GLY A 1 174 ? 4.358 -12.154 13.528 1.00 94.25 174 GLY A C 1
ATOM 1352 O O . GLY A 1 174 ? 4.365 -12.454 14.720 1.00 94.25 174 GLY A O 1
ATOM 1353 N N . ALA A 1 175 ? 5.043 -11.103 13.063 1.00 94.75 175 ALA A N 1
ATOM 1354 C CA . ALA A 1 175 ? 5.725 -10.168 13.951 1.00 94.75 175 ALA A CA 1
ATOM 1355 C C . ALA A 1 175 ? 4.714 -9.360 14.786 1.00 94.75 175 ALA A C 1
ATOM 1357 O O . ALA A 1 175 ? 3.532 -9.266 14.446 1.00 94.75 175 ALA A O 1
ATOM 1358 N N . ALA A 1 176 ? 5.192 -8.753 15.877 1.00 90.31 176 ALA A N 1
ATOM 1359 C CA . ALA A 1 176 ? 4.363 -7.934 16.756 1.00 90.31 176 ALA A CA 1
ATOM 1360 C C . ALA A 1 176 ? 3.722 -6.769 15.982 1.00 90.31 176 ALA A C 1
ATOM 1362 O O . ALA A 1 176 ? 4.419 -5.943 15.380 1.00 90.31 176 ALA A O 1
ATOM 1363 N N . GLY A 1 177 ? 2.396 -6.709 15.999 1.00 87.25 177 GLY A N 1
ATOM 1364 C CA . GLY A 1 177 ? 1.596 -5.626 15.444 1.00 87.25 177 GLY A CA 1
ATOM 1365 C C . GLY A 1 177 ? 1.283 -4.548 16.484 1.00 87.25 177 GLY A C 1
ATOM 1366 O O . GLY A 1 177 ? 1.869 -4.543 17.568 1.00 87.25 177 GLY A O 1
ATOM 1367 N N . PRO A 1 178 ? 0.394 -3.598 16.154 1.00 82.31 178 PRO A N 1
ATOM 1368 C CA . PRO A 1 178 ? -0.136 -2.650 17.127 1.00 82.31 178 PRO A CA 1
ATOM 1369 C C . PRO A 1 178 ? -0.949 -3.345 18.228 1.00 82.31 178 PRO A C 1
ATOM 1371 O O . PRO A 1 178 ? -1.663 -4.319 17.974 1.00 82.31 178 PRO A O 1
ATOM 1374 N N . GLY A 1 179 ? -0.825 -2.846 19.462 1.00 83.00 179 GLY A N 1
ATOM 1375 C CA . GLY A 1 179 ? -1.442 -3.464 20.635 1.00 83.00 179 GLY A CA 1
ATOM 1376 C C . GLY A 1 179 ? -0.870 -4.860 20.900 1.00 83.00 179 GLY A C 1
ATOM 1377 O O . GLY A 1 179 ? 0.343 -5.039 20.963 1.00 83.00 179 GLY A O 1
ATOM 1378 N N . SER A 1 180 ? -1.748 -5.855 21.048 1.00 79.19 180 SER A N 1
ATOM 1379 C CA . SER A 1 180 ? -1.372 -7.274 21.185 1.00 79.19 180 SER A CA 1
ATOM 1380 C C . SER A 1 180 ? -1.634 -8.090 19.910 1.00 79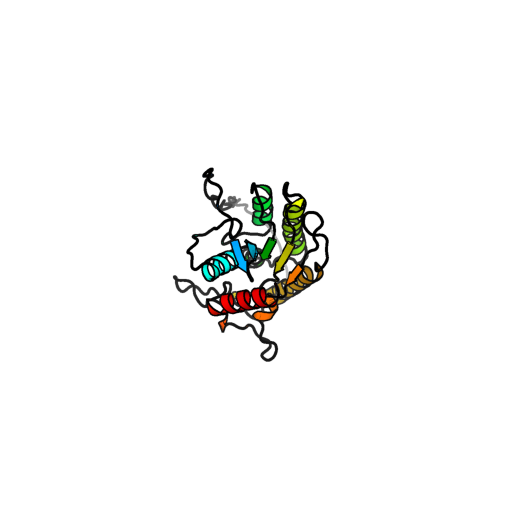.19 180 SER A C 1
ATOM 1382 O O . SER A 1 180 ? -1.629 -9.319 19.964 1.00 79.19 180 SER A O 1
ATOM 1384 N N . SER A 1 181 ? -1.894 -7.431 18.773 1.00 84.50 181 SER A N 1
ATOM 1385 C CA . SER A 1 181 ? -2.119 -8.108 17.489 1.00 84.50 181 SER A CA 1
ATOM 1386 C C . SER A 1 181 ? -0.809 -8.608 16.867 1.00 84.50 181 SER 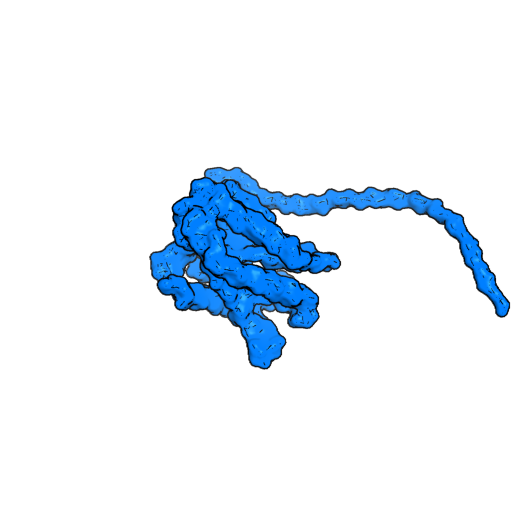A C 1
ATOM 1388 O O . SER A 1 181 ? 0.280 -8.121 17.178 1.00 84.50 181 SER A O 1
ATOM 1390 N N . THR A 1 182 ? -0.909 -9.575 15.959 1.00 89.81 182 THR A N 1
ATOM 1391 C CA . THR A 1 182 ? 0.177 -9.955 15.049 1.00 89.81 182 THR A CA 1
ATOM 1392 C C . THR A 1 182 ? -0.040 -9.317 13.680 1.00 89.81 182 THR A C 1
ATOM 1394 O O . THR A 1 182 ? -1.167 -9.009 13.288 1.00 89.81 182 THR A O 1
ATOM 1397 N N . LEU A 1 183 ? 1.052 -9.099 12.948 1.00 94.81 183 LEU A N 1
ATOM 1398 C CA . LEU A 1 183 ? 0.996 -8.609 11.574 1.00 94.81 183 LEU A CA 1
ATOM 1399 C C . LEU A 1 183 ? 0.639 -9.748 10.613 1.00 94.81 183 LEU A C 1
ATOM 1401 O O . LEU A 1 183 ? 1.340 -10.764 10.550 1.00 94.81 183 LEU A O 1
ATOM 1405 N N . ASP A 1 184 ? -0.413 -9.538 9.827 1.00 97.00 184 ASP A N 1
ATOM 1406 C CA . ASP A 1 184 ? -0.703 -10.326 8.632 1.00 97.00 184 ASP A CA 1
ATOM 1407 C C . ASP A 1 184 ? 0.016 -9.698 7.439 1.00 97.00 184 ASP A C 1
ATOM 1409 O O . ASP A 1 184 ? 0.057 -8.475 7.310 1.00 97.00 184 ASP A O 1
ATOM 1413 N N . VAL A 1 185 ? 0.561 -10.508 6.533 1.00 98.00 185 VAL A N 1
ATOM 1414 C CA . VAL A 1 185 ? 1.217 -10.003 5.325 1.00 98.00 185 VAL A CA 1
ATOM 1415 C C . VAL A 1 185 ? 0.659 -10.678 4.083 1.00 98.00 185 VAL A C 1
ATOM 1417 O O . VAL A 1 185 ? 0.529 -11.898 3.994 1.00 98.00 185 VAL A O 1
ATOM 1420 N N . MET A 1 186 ? 0.357 -9.867 3.074 1.00 97.94 186 MET A N 1
ATOM 1421 C CA . MET A 1 186 ? -0.209 -10.311 1.812 1.00 97.94 186 MET A CA 1
ATOM 1422 C C . MET A 1 186 ? 0.687 -9.940 0.633 1.00 97.94 186 MET A C 1
ATOM 1424 O O . MET A 1 186 ? 1.007 -8.775 0.396 1.00 97.94 186 MET A O 1
ATOM 1428 N N . ASN A 1 187 ? 1.054 -10.956 -0.154 1.00 96.94 187 ASN A N 1
ATOM 1429 C CA . ASN A 1 187 ? 1.901 -10.814 -1.340 1.00 96.94 187 ASN A CA 1
ATOM 1430 C C . ASN A 1 187 ? 1.123 -10.313 -2.574 1.00 96.94 187 ASN A C 1
ATOM 1432 O O . ASN A 1 187 ? 1.037 -10.986 -3.603 1.00 96.94 187 ASN A O 1
ATOM 1436 N N . THR A 1 188 ? 0.527 -9.133 -2.467 1.00 97.12 188 THR A N 1
ATOM 1437 C CA . THR A 1 188 ? -0.164 -8.438 -3.565 1.00 97.12 188 THR A CA 1
ATOM 1438 C C . THR A 1 188 ? 0.761 -8.092 -4.732 1.00 97.12 188 THR A C 1
ATOM 1440 O O . THR A 1 188 ? 0.321 -8.090 -5.879 1.00 97.12 188 THR A O 1
ATOM 1443 N N . GLY A 1 189 ? 2.054 -7.866 -4.488 1.00 94.38 189 GLY A N 1
ATOM 1444 C CA . GLY A 1 189 ? 3.031 -7.538 -5.523 1.00 94.38 189 GLY A CA 1
ATOM 1445 C C . GLY A 1 189 ? 3.205 -8.656 -6.551 1.00 94.38 189 GLY A C 1
ATOM 1446 O O . GLY A 1 189 ? 3.411 -8.385 -7.736 1.00 94.38 189 GLY A O 1
ATOM 1447 N N . ALA A 1 190 ? 3.038 -9.916 -6.133 1.00 94.62 190 ALA A N 1
ATOM 1448 C CA . ALA A 1 190 ? 3.089 -11.069 -7.029 1.00 94.62 190 ALA A CA 1
ATOM 1449 C C . ALA A 1 190 ? 1.948 -11.097 -8.065 1.00 94.62 190 ALA A C 1
ATOM 1451 O O . ALA A 1 190 ? 2.136 -11.660 -9.144 1.00 94.62 190 ALA A O 1
ATOM 1452 N N . LEU A 1 191 ? 0.801 -10.456 -7.795 1.00 95.88 191 LEU A N 1
ATOM 1453 C CA . LEU A 1 191 ? -0.352 -10.415 -8.715 1.00 95.88 191 LEU A CA 1
ATOM 1454 C C . LEU A 1 191 ? -0.023 -9.723 -10.046 1.00 95.88 191 LEU A C 1
ATOM 1456 O O . LEU A 1 191 ? -0.642 -10.005 -11.076 1.00 95.88 191 LEU A O 1
ATOM 1460 N N . PHE A 1 192 ? 0.976 -8.842 -10.018 1.00 95.75 192 PHE A N 1
ATOM 1461 C CA . PHE A 1 192 ? 1.405 -7.989 -11.121 1.00 95.75 192 PHE A CA 1
ATOM 1462 C C . PHE A 1 192 ? 2.610 -8.555 -11.886 1.00 95.75 192 PHE A C 1
ATOM 1464 O O . PHE A 1 192 ? 3.183 -7.877 -12.744 1.00 95.75 192 PHE A O 1
ATOM 1471 N N . PHE A 1 193 ? 3.000 -9.799 -11.600 1.00 90.00 193 PHE A N 1
ATOM 1472 C CA . PHE A 1 193 ? 4.102 -10.481 -12.265 1.00 90.00 193 PHE A CA 1
ATOM 1473 C C . PHE A 1 193 ? 3.602 -11.659 -13.104 1.00 90.00 193 PHE A C 1
ATOM 1475 O O . PHE A 1 193 ? 2.887 -12.533 -12.619 1.00 90.00 193 PHE A O 1
ATOM 1482 N N . ASP A 1 194 ? 4.028 -11.722 -14.363 1.00 86.88 194 ASP A N 1
ATOM 1483 C CA . ASP A 1 194 ? 3.857 -12.903 -15.203 1.00 86.88 194 ASP A CA 1
ATOM 1484 C C . ASP A 1 194 ? 5.085 -13.805 -15.039 1.00 86.88 194 ASP A C 1
ATOM 1486 O O . ASP A 1 194 ? 6.161 -13.551 -15.591 1.00 86.88 194 ASP A O 1
ATOM 1490 N N . VAL A 1 195 ? 4.919 -14.877 -14.261 1.00 81.38 195 VAL A N 1
ATOM 1491 C CA . VAL A 1 195 ? 5.987 -15.848 -13.985 1.00 81.38 195 VAL A CA 1
ATOM 1492 C C . VAL A 1 195 ? 6.469 -16.535 -15.261 1.00 81.38 195 VAL A C 1
ATOM 1494 O O . VAL A 1 195 ? 7.672 -16.753 -15.416 1.00 81.38 195 VAL A O 1
ATOM 1497 N N . LYS A 1 196 ? 5.560 -16.834 -16.198 1.00 84.56 196 LYS A N 1
ATOM 1498 C CA . LYS A 1 196 ? 5.883 -17.555 -17.437 1.00 84.56 196 LYS A CA 1
ATOM 1499 C C . LYS A 1 196 ? 6.680 -16.670 -18.386 1.00 84.56 196 LYS A C 1
ATOM 1501 O O . LYS A 1 196 ? 7.697 -17.100 -18.923 1.00 84.56 196 LYS A O 1
ATOM 1506 N N . ARG A 1 197 ? 6.243 -15.422 -18.562 1.00 84.19 197 ARG A N 1
ATOM 1507 C CA . ARG A 1 197 ? 6.914 -14.447 -19.437 1.00 84.19 197 ARG A CA 1
ATOM 1508 C C . ARG A 1 197 ? 8.102 -13.760 -18.774 1.00 84.19 197 ARG A C 1
ATOM 1510 O O . ARG A 1 197 ? 8.830 -13.043 -19.454 1.00 84.19 197 ARG A O 1
ATOM 1517 N N . ARG A 1 198 ? 8.302 -13.977 -17.467 1.00 84.88 198 ARG A N 1
ATOM 1518 C CA . ARG A 1 198 ? 9.314 -13.302 -16.640 1.00 84.88 198 ARG A CA 1
ATOM 1519 C C . ARG A 1 198 ? 9.254 -11.792 -16.870 1.00 84.88 198 ARG A C 1
ATOM 1521 O O . ARG A 1 198 ? 10.269 -11.175 -17.180 1.00 84.88 198 ARG A O 1
ATOM 1528 N N . ASN A 1 199 ? 8.054 -11.224 -16.790 1.00 88.12 199 ASN A N 1
ATOM 1529 C CA . ASN A 1 199 ? 7.813 -9.812 -17.066 1.00 88.12 199 ASN A CA 1
ATOM 1530 C C . ASN A 1 199 ? 6.673 -9.267 -16.194 1.00 88.12 199 ASN A C 1
ATOM 1532 O O . ASN A 1 199 ? 5.967 -10.030 -15.535 1.00 88.12 199 ASN A O 1
ATOM 1536 N N . TYR A 1 200 ? 6.492 -7.950 -16.178 1.00 92.50 200 TYR A N 1
ATOM 1537 C CA . TYR A 1 200 ? 5.364 -7.321 -15.497 1.00 92.50 200 TYR A CA 1
ATOM 1538 C C . TYR A 1 200 ? 4.072 -7.492 -16.300 1.00 92.50 200 TYR A C 1
ATOM 1540 O O . TYR A 1 200 ? 4.082 -7.517 -17.533 1.00 92.50 200 TYR A O 1
ATOM 1548 N N . ARG A 1 201 ? 2.944 -7.580 -15.598 1.00 94.38 201 ARG A N 1
ATOM 1549 C CA . ARG A 1 201 ? 1.605 -7.533 -16.194 1.00 94.38 201 ARG A CA 1
ATOM 1550 C C . ARG A 1 201 ? 1.205 -6.083 -16.451 1.00 94.38 201 ARG A C 1
ATOM 1552 O O . ARG A 1 201 ? 0.465 -5.482 -15.680 1.00 94.38 201 ARG A O 1
ATOM 1559 N N . TYR A 1 202 ? 1.755 -5.501 -17.516 1.00 93.00 202 TYR A N 1
ATOM 1560 C CA . TYR A 1 202 ? 1.521 -4.102 -17.907 1.00 93.00 202 TYR A CA 1
ATOM 1561 C C . TYR A 1 202 ? 0.036 -3.766 -18.121 1.00 93.00 202 TYR A C 1
ATOM 1563 O O . TYR A 1 202 ? -0.356 -2.613 -17.994 1.00 93.00 202 TYR A O 1
ATOM 1571 N N . ASP A 1 203 ? -0.793 -4.764 -18.430 1.00 94.44 203 ASP A N 1
ATOM 1572 C CA . ASP A 1 203 ? -2.247 -4.651 -18.574 1.00 94.44 203 ASP A CA 1
ATOM 1573 C C . ASP A 1 203 ? -2.982 -4.299 -17.270 1.00 94.44 203 ASP A C 1
ATOM 1575 O O . ASP A 1 203 ? -4.160 -3.955 -17.322 1.00 94.44 203 ASP A O 1
ATOM 1579 N N . LEU A 1 204 ? -2.307 -4.352 -16.118 1.00 96.62 204 LEU A N 1
ATOM 1580 C CA . LEU A 1 204 ? -2.871 -4.007 -14.809 1.00 96.62 204 LEU A CA 1
ATOM 1581 C C . LEU A 1 204 ? -2.501 -2.597 -14.320 1.00 96.62 204 LEU A C 1
ATOM 1583 O O . LEU A 1 204 ? -2.951 -2.184 -13.250 1.00 96.62 204 LEU A O 1
ATOM 1587 N N . PHE A 1 205 ? -1.692 -1.861 -15.082 1.00 95.88 205 PHE A N 1
ATOM 1588 C CA . PHE A 1 205 ? -1.251 -0.508 -14.747 1.00 95.88 205 PHE A CA 1
ATOM 1589 C C . PHE A 1 205 ? -1.893 0.521 -15.671 1.00 95.88 205 PHE A C 1
ATOM 1591 O O . PHE A 1 205 ? -2.238 0.215 -16.819 1.00 95.88 205 PHE A O 1
ATOM 1598 N N . GLU A 1 206 ? -2.042 1.748 -15.179 1.00 92.88 206 GLU A N 1
ATOM 1599 C CA . GLU A 1 206 ? -2.341 2.873 -16.055 1.00 92.88 206 GLU A CA 1
ATOM 1600 C C . GLU A 1 206 ? -1.157 3.125 -16.981 1.00 92.88 206 GLU A C 1
ATOM 1602 O O . GLU A 1 206 ? 0.004 3.141 -16.562 1.00 92.88 206 GLU A O 1
ATOM 1607 N N . ARG A 1 207 ? -1.450 3.284 -18.272 1.00 87.75 207 ARG A N 1
ATOM 1608 C CA . ARG A 1 207 ? -0.412 3.562 -19.271 1.00 87.75 207 ARG A CA 1
ATOM 1609 C C . ARG A 1 207 ? -0.052 5.036 -19.282 1.00 87.75 207 ARG A C 1
ATOM 1611 O O . ARG A 1 207 ? 1.127 5.361 -19.360 1.00 87.75 207 ARG A O 1
ATOM 1618 N N . HIS A 1 208 ? -1.059 5.892 -19.171 1.00 83.50 208 HIS A N 1
ATOM 1619 C CA . HIS A 1 208 ? -0.906 7.335 -19.212 1.00 83.50 208 HIS A CA 1
ATOM 1620 C C . HIS A 1 208 ? -1.745 7.981 -18.113 1.00 83.50 208 HIS A C 1
ATOM 1622 O O . HIS A 1 208 ? -2.781 7.445 -17.719 1.00 83.50 208 HIS A O 1
ATOM 1628 N N . HIS A 1 209 ? -1.288 9.131 -17.643 1.00 68.56 209 HIS A N 1
ATOM 1629 C CA . HIS A 1 209 ? -2.109 10.106 -16.944 1.00 68.56 209 HIS A CA 1
ATOM 1630 C C . HIS A 1 209 ? -3.019 10.851 -17.937 1.00 68.56 209 HIS A C 1
ATOM 1632 O O . HIS A 1 209 ? -2.848 10.737 -19.152 1.00 68.56 209 HIS A O 1
ATOM 1638 N N . ASP A 1 210 ? -3.962 11.643 -17.417 1.00 67.62 210 ASP A N 1
ATOM 1639 C CA . ASP A 1 210 ? -4.877 12.465 -18.227 1.00 67.62 210 ASP A CA 1
ATOM 1640 C C . ASP A 1 210 ? -4.138 13.486 -19.116 1.00 67.62 210 ASP A C 1
ATOM 1642 O O . ASP A 1 210 ? -4.675 13.934 -20.124 1.00 67.62 210 ASP A O 1
ATOM 1646 N N . ASP A 1 211 ? -2.890 13.824 -18.772 1.00 69.69 211 ASP A N 1
ATOM 1647 C CA . ASP A 1 211 ? -1.987 14.704 -19.526 1.00 69.69 211 ASP A CA 1
ATOM 1648 C C . ASP A 1 211 ? -1.047 13.944 -20.486 1.00 69.69 211 ASP A C 1
ATOM 1650 O O . ASP A 1 211 ? -0.005 14.463 -20.888 1.00 69.69 211 ASP A O 1
ATOM 1654 N N . GLU A 1 212 ? -1.390 12.697 -20.820 1.00 71.31 212 GLU A N 1
ATOM 1655 C CA . GLU A 1 212 ? -0.641 11.779 -21.691 1.00 71.31 212 GLU A CA 1
ATOM 1656 C C . GLU A 1 212 ? 0.740 11.344 -21.165 1.00 71.31 212 GLU A C 1
ATOM 1658 O O . GLU A 1 212 ? 1.444 10.563 -21.817 1.00 71.31 212 GLU A O 1
ATOM 1663 N N . ARG A 1 213 ? 1.148 11.759 -19.957 1.00 72.94 213 ARG A N 1
ATOM 1664 C CA . ARG A 1 213 ? 2.422 11.314 -19.371 1.00 72.94 213 ARG A CA 1
ATOM 1665 C C . ARG A 1 213 ? 2.361 9.844 -18.989 1.00 72.94 213 ARG A C 1
ATOM 1667 O O . ARG A 1 213 ? 1.417 9.402 -18.345 1.00 72.94 213 ARG A O 1
ATOM 1674 N N . CYS A 1 214 ? 3.412 9.095 -19.319 1.00 78.56 214 CYS A N 1
ATOM 1675 C CA . CYS A 1 214 ? 3.545 7.689 -18.939 1.00 78.56 214 CYS A CA 1
ATOM 1676 C C . CYS A 1 214 ? 3.453 7.517 -17.408 1.00 78.56 214 CYS A C 1
ATOM 1678 O O . CYS A 1 214 ? 4.299 8.037 -16.673 1.00 78.56 214 CYS A O 1
ATOM 1680 N N . ASP A 1 215 ? 2.430 6.793 -16.942 1.00 85.69 215 ASP A N 1
ATOM 1681 C CA . ASP A 1 215 ? 2.205 6.509 -15.520 1.00 85.69 215 ASP A CA 1
ATOM 1682 C C . ASP A 1 215 ? 3.010 5.261 -15.134 1.00 85.69 215 ASP A C 1
ATOM 1684 O O . ASP A 1 215 ? 4.100 5.377 -14.564 1.00 85.69 215 ASP A O 1
ATOM 1688 N N . LEU A 1 216 ? 2.520 4.072 -15.515 1.00 91.81 216 LEU A N 1
ATOM 1689 C CA . LEU A 1 216 ? 3.124 2.763 -15.235 1.00 91.81 216 LEU A CA 1
ATOM 1690 C C . LEU A 1 216 ? 3.540 2.567 -13.762 1.00 91.81 216 LEU A C 1
ATOM 1692 O O . LEU A 1 216 ? 4.459 1.792 -13.467 1.00 91.81 216 LEU A O 1
ATOM 1696 N N . ILE A 1 217 ? 2.862 3.270 -12.852 1.00 92.69 217 ILE A N 1
ATOM 1697 C CA . ILE A 1 217 ? 2.994 3.175 -11.398 1.00 92.69 217 ILE A CA 1
ATOM 1698 C C . ILE A 1 217 ? 1.641 2.772 -10.819 1.00 92.69 217 ILE A C 1
ATOM 1700 O O . ILE A 1 217 ? 1.549 1.769 -10.111 1.00 92.69 217 ILE A O 1
ATOM 1704 N N . HIS A 1 218 ? 0.584 3.523 -11.136 1.00 94.50 218 HIS A N 1
ATOM 1705 C CA . HIS A 1 218 ? -0.731 3.285 -10.553 1.00 94.50 218 HIS A CA 1
ATOM 1706 C C . HIS A 1 218 ? -1.457 2.117 -11.215 1.00 94.50 218 HIS A C 1
ATOM 1708 O O . HIS A 1 218 ? -1.339 1.864 -12.415 1.00 94.50 218 HIS A O 1
ATOM 1714 N N . TRP A 1 219 ? -2.273 1.424 -10.423 1.00 95.38 219 TRP A N 1
ATOM 1715 C CA . TRP A 1 219 ? -3.189 0.414 -10.935 1.00 95.38 219 TRP A CA 1
ATOM 1716 C C . TRP A 1 219 ? -4.278 1.054 -11.788 1.00 95.38 219 TRP A C 1
ATOM 1718 O O . TRP A 1 219 ? -4.845 2.087 -11.416 1.00 95.38 219 TRP A O 1
ATOM 1728 N N . ASN A 1 220 ? -4.605 0.387 -12.892 1.00 95.06 220 ASN A N 1
ATOM 1729 C CA . ASN A 1 220 ? -5.821 0.684 -13.635 1.00 95.06 220 ASN A CA 1
ATOM 1730 C C . ASN A 1 220 ? -7.026 -0.041 -13.026 1.00 95.06 220 ASN A C 1
ATOM 1732 O O . ASN A 1 220 ? -6.905 -0.784 -12.046 1.00 95.06 220 ASN A O 1
ATOM 1736 N N . ARG A 1 221 ? -8.207 0.136 -13.626 1.00 95.56 221 ARG A N 1
ATOM 1737 C CA . ARG A 1 221 ? -9.446 -0.518 -13.171 1.00 95.56 221 ARG A CA 1
ATOM 1738 C C . ARG A 1 221 ? -9.311 -2.037 -13.012 1.00 95.56 221 ARG A C 1
ATOM 1740 O O . ARG A 1 221 ? -9.800 -2.593 -12.031 1.00 95.56 221 ARG A O 1
ATOM 1747 N N . THR A 1 222 ? -8.640 -2.702 -13.949 1.00 97.25 222 THR A N 1
ATOM 1748 C CA . THR A 1 222 ? -8.403 -4.151 -13.903 1.00 97.25 222 THR A CA 1
ATOM 1749 C C . THR A 1 222 ? -7.435 -4.518 -12.780 1.00 97.25 222 THR A C 1
ATOM 1751 O O . THR A 1 222 ? -7.694 -5.471 -12.050 1.00 97.25 222 THR A O 1
ATOM 1754 N N . GLY A 1 223 ? -6.357 -3.751 -12.594 1.00 97.44 223 GLY A N 1
ATOM 1755 C CA . GLY A 1 223 ? -5.419 -3.936 -11.485 1.00 97.44 223 GLY A CA 1
ATOM 1756 C C . GLY A 1 223 ? -6.093 -3.799 -10.119 1.00 97.44 223 GLY A C 1
ATOM 1757 O O . GLY A 1 223 ? -5.939 -4.676 -9.271 1.00 97.44 223 GLY A O 1
ATOM 1758 N N . MET A 1 224 ? -6.910 -2.757 -9.932 1.00 97.62 224 MET A N 1
ATOM 1759 C CA . MET A 1 224 ? -7.675 -2.545 -8.695 1.00 97.62 224 MET A CA 1
ATOM 1760 C C . MET A 1 224 ? -8.664 -3.681 -8.433 1.00 97.62 224 MET A C 1
ATOM 1762 O O . MET A 1 224 ? -8.743 -4.169 -7.308 1.00 97.62 224 MET A O 1
ATOM 1766 N N . LYS A 1 225 ? -9.369 -4.149 -9.472 1.00 97.88 225 LYS A N 1
ATOM 1767 C CA . LYS A 1 225 ? -10.264 -5.307 -9.373 1.00 97.88 225 LYS A CA 1
ATOM 1768 C C . LYS A 1 225 ? -9.525 -6.554 -8.880 1.00 97.88 225 LYS A C 1
ATOM 1770 O O . LYS A 1 225 ? -9.979 -7.181 -7.933 1.00 97.88 225 LYS A O 1
ATOM 1775 N N . VAL A 1 226 ? -8.379 -6.877 -9.484 1.00 97.94 226 VAL A N 1
ATOM 1776 C CA . VAL A 1 226 ? -7.568 -8.050 -9.112 1.00 97.94 226 VAL A CA 1
ATOM 1777 C C . VAL A 1 226 ? -7.084 -7.968 -7.662 1.00 97.94 226 VAL A C 1
ATOM 1779 O O . VAL A 1 226 ? -7.089 -8.978 -6.961 1.00 97.94 226 VAL A O 1
ATOM 1782 N N . VAL A 1 227 ? -6.672 -6.785 -7.197 1.00 97.88 227 VAL A N 1
ATOM 1783 C CA . VAL A 1 227 ? -6.265 -6.588 -5.797 1.00 97.88 227 VAL A CA 1
ATOM 1784 C C . VAL A 1 227 ? -7.452 -6.763 -4.854 1.00 97.88 227 VAL A C 1
ATOM 1786 O O . VAL A 1 227 ? -7.323 -7.486 -3.870 1.00 97.88 227 VAL A O 1
ATOM 1789 N N . LEU A 1 228 ? -8.601 -6.152 -5.153 1.00 96.94 228 LEU A N 1
ATOM 1790 C CA . LEU A 1 228 ? -9.788 -6.252 -4.304 1.00 96.94 228 LEU A CA 1
ATOM 1791 C C . LEU A 1 228 ? -10.284 -7.699 -4.191 1.00 96.94 228 LEU A C 1
ATOM 1793 O O . LEU A 1 228 ? -10.440 -8.192 -3.080 1.00 96.94 228 LEU A O 1
ATOM 1797 N N . GLU A 1 229 ? -10.413 -8.410 -5.314 1.00 97.38 229 GLU A N 1
ATOM 1798 C CA . GLU A 1 229 ? -10.793 -9.831 -5.326 1.00 97.38 229 GLU A CA 1
ATOM 1799 C C . GLU A 1 229 ? -9.783 -10.688 -4.548 1.00 97.38 229 GLU A C 1
ATOM 1801 O O . GLU A 1 229 ? -10.150 -11.643 -3.863 1.00 97.38 229 GLU A O 1
ATOM 1806 N N . TYR A 1 230 ? -8.487 -10.367 -4.625 1.00 97.38 230 TYR A N 1
ATOM 1807 C CA . TYR A 1 230 ? -7.474 -11.061 -3.835 1.00 97.38 230 TYR A CA 1
ATOM 1808 C C . TYR A 1 230 ? -7.667 -10.835 -2.329 1.00 97.38 230 TYR A C 1
ATOM 1810 O O . TYR A 1 230 ? -7.561 -11.792 -1.562 1.00 97.38 230 TYR A O 1
ATOM 1818 N N . LEU A 1 231 ? -7.972 -9.605 -1.905 1.00 96.69 231 LEU A N 1
ATOM 1819 C CA . LEU A 1 231 ? -8.268 -9.291 -0.505 1.00 96.69 231 LEU A CA 1
ATOM 1820 C C . LEU A 1 231 ? -9.545 -10.002 -0.035 1.00 96.69 231 LEU A C 1
ATOM 1822 O O . LEU A 1 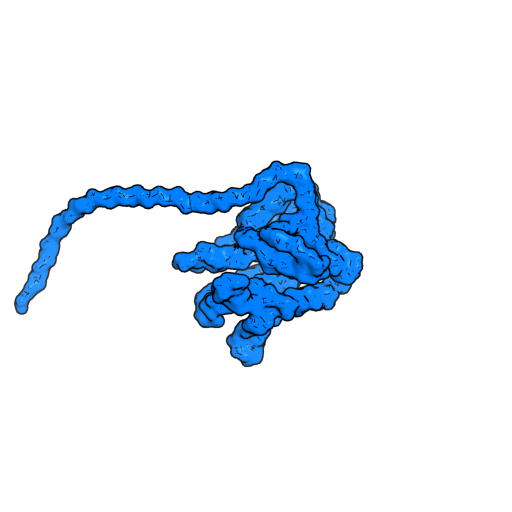231 ? -9.510 -10.677 0.990 1.00 96.69 231 LEU A O 1
ATOM 1826 N N . GLU A 1 232 ? -10.632 -9.936 -0.805 1.00 95.38 232 GLU A N 1
ATOM 1827 C CA . GLU A 1 232 ? -11.906 -10.613 -0.513 1.00 95.38 232 GLU A CA 1
ATOM 1828 C C . GLU A 1 232 ? -11.731 -12.130 -0.357 1.00 95.38 232 GLU A C 1
ATOM 1830 O O . GLU A 1 232 ? -12.256 -12.733 0.576 1.00 95.38 232 GLU A O 1
ATOM 1835 N N . ASN A 1 233 ? -10.928 -12.768 -1.209 1.00 95.00 233 ASN A N 1
ATOM 1836 C CA . ASN A 1 233 ? -10.686 -14.210 -1.114 1.00 95.00 233 ASN A CA 1
ATOM 1837 C C . ASN A 1 233 ? -9.799 -14.610 0.075 1.00 95.00 233 ASN A C 1
ATOM 1839 O O . ASN A 1 233 ? -9.837 -15.760 0.511 1.00 95.00 233 ASN A O 1
ATOM 1843 N N . ARG A 1 234 ? -8.952 -13.702 0.571 1.00 92.75 234 ARG A N 1
ATOM 1844 C CA . ARG A 1 234 ? -7.981 -13.986 1.642 1.00 92.75 234 ARG A CA 1
ATOM 1845 C C . ARG A 1 234 ? -8.444 -13.539 3.026 1.00 92.75 234 ARG A C 1
ATOM 1847 O O . ARG A 1 234 ? -7.900 -14.028 4.012 1.00 92.75 234 ARG A O 1
ATOM 1854 N N . LEU A 1 235 ? -9.398 -12.617 3.098 1.00 88.12 235 LEU A N 1
ATOM 1855 C CA . LEU A 1 235 ? -9.937 -12.045 4.335 1.00 88.12 235 LEU A CA 1
ATOM 1856 C C . LEU A 1 235 ? -11.310 -12.625 4.694 1.00 88.12 235 LEU A C 1
ATOM 1858 O O . LEU A 1 235 ? -12.196 -11.894 5.128 1.00 88.12 235 LEU A O 1
ATOM 1862 N N . GLN A 1 236 ? -11.493 -13.926 4.480 1.00 73.62 236 GLN A N 1
ATOM 1863 C CA . GLN A 1 236 ? -12.671 -14.661 4.950 1.00 73.62 236 GLN A CA 1
ATOM 1864 C C . GLN A 1 236 ? -12.574 -14.972 6.446 1.00 73.62 236 GLN A C 1
ATOM 1866 O O . GLN A 1 236 ? -11.432 -15.103 6.951 1.00 73.62 236 GLN A O 1
#